Protein AF-D6MKI7-F1 (afdb_monomer)

Radius of gyration: 32.15 Å; Cα contacts (8 Å, |Δi|>4): 80; chains: 1; bounding box: 61×94×79 Å

Secondary structure (DSSP, 8-state):
-------HHHHHHHHHHHHHHHHHHHHHHHHHHHHHHHHHHHHHHHHHHH-TTTTHHHHHHHHHHHHHHHHHHHHHHHHHHHHHHHHTT-------------HHHHHHHHHHHHHHHHTTT---S-TTS-S-S--HHHHHHHHHHHHHT-S-----HHHHHHHHHHHT--HHHHHHHHHHHIIIIIHHHHHHHHHHHHHHHHHHHHHTSSSS--------------------PPP-PPP-

Mean predicted aligned error: 21.26 Å

Structure (mmCIF, N/CA/C/O backbone):
data_AF-D6MKI7-F1
#
_entry.id   AF-D6MKI7-F1
#
loop_
_atom_site.group_PDB
_atom_site.id
_atom_site.type_symbol
_atom_site.label_atom_id
_atom_site.label_alt_id
_atom_site.label_comp_id
_atom_site.label_asym_id
_atom_site.label_entity_id
_atom_site.label_seq_id
_atom_site.pdbx_PDB_ins_code
_atom_site.Cartn_x
_atom_site.Cartn_y
_atom_site.Cartn_z
_atom_site.occupancy
_atom_site.B_iso_or_equiv
_atom_site.auth_seq_id
_atom_site.auth_comp_id
_atom_site.auth_asym_id
_atom_site.auth_atom_id
_atom_site.pdbx_PDB_model_num
ATOM 1 N N . ALA A 1 1 ? 4.622 -4.731 46.055 1.00 34.53 1 ALA A N 1
ATOM 2 C CA . ALA A 1 1 ? 3.925 -3.570 45.463 1.00 34.53 1 ALA A CA 1
ATOM 3 C C . ALA A 1 1 ? 2.814 -4.096 44.561 1.00 34.53 1 ALA A C 1
ATOM 5 O O . ALA A 1 1 ? 3.041 -5.083 43.876 1.00 34.53 1 ALA A O 1
ATOM 6 N N . ARG A 1 2 ? 1.607 -3.533 44.682 1.00 38.66 2 ARG A N 1
ATOM 7 C CA . ARG A 1 2 ? 0.329 -4.072 44.183 1.00 38.66 2 ARG A CA 1
ATOM 8 C C . ARG A 1 2 ? 0.343 -4.289 42.663 1.00 38.66 2 ARG A C 1
ATOM 10 O O . ARG A 1 2 ? 0.640 -3.354 41.927 1.00 38.66 2 ARG A O 1
ATOM 17 N N . GLY A 1 3 ? 0.011 -5.502 42.219 1.00 43.78 3 GLY A N 1
ATOM 18 C CA . GLY A 1 3 ? -0.308 -5.779 40.820 1.00 43.78 3 GLY A CA 1
ATOM 19 C C . GLY A 1 3 ? -1.590 -5.038 40.461 1.00 43.78 3 GLY A C 1
ATOM 20 O O . GLY A 1 3 ? -2.613 -5.230 41.111 1.00 43.78 3 GLY A O 1
ATOM 21 N N . VAL A 1 4 ? -1.507 -4.133 39.493 1.00 53.62 4 VAL A N 1
ATOM 22 C CA . VAL A 1 4 ? -2.677 -3.454 38.938 1.00 53.62 4 VAL A CA 1
ATOM 23 C C . VAL A 1 4 ? -3.456 -4.512 38.159 1.00 53.62 4 VAL A C 1
ATOM 25 O O . VAL A 1 4 ? -2.999 -4.956 37.107 1.00 53.62 4 VAL A O 1
ATOM 28 N N . GLU A 1 5 ? -4.582 -4.977 38.700 1.00 58.34 5 GLU A N 1
ATOM 29 C CA . GLU A 1 5 ? -5.527 -5.803 37.947 1.00 58.34 5 GLU A CA 1
ATOM 30 C C . GLU A 1 5 ? -6.064 -4.963 36.785 1.00 58.34 5 GLU A C 1
ATOM 32 O O . GLU A 1 5 ? -6.837 -4.027 36.978 1.00 58.34 5 GLU A O 1
ATOM 37 N N . LEU A 1 6 ? -5.595 -5.272 35.574 1.00 67.00 6 LEU A N 1
ATOM 38 C CA . LEU A 1 6 ? -6.104 -4.680 34.341 1.00 67.00 6 LEU A CA 1
ATOM 39 C C . LEU A 1 6 ? -7.590 -5.008 34.209 1.00 67.00 6 LEU A C 1
ATOM 41 O O . LEU A 1 6 ? -7.998 -6.170 34.297 1.00 67.00 6 LEU A O 1
ATOM 45 N N . THR A 1 7 ? -8.395 -3.987 33.953 1.00 78.81 7 THR A N 1
ATOM 46 C CA . THR A 1 7 ? -9.826 -4.154 33.713 1.00 78.81 7 THR A CA 1
ATOM 47 C C . THR A 1 7 ? -10.070 -4.996 32.456 1.00 78.81 7 THR A C 1
ATOM 49 O O . THR A 1 7 ? -9.248 -5.065 31.536 1.00 78.81 7 THR A O 1
ATOM 52 N N . ILE A 1 8 ? -11.239 -5.638 32.377 1.00 75.31 8 ILE A N 1
ATOM 53 C CA . ILE A 1 8 ? -11.637 -6.462 31.220 1.00 75.31 8 ILE A CA 1
ATOM 54 C C . ILE A 1 8 ? -11.560 -5.655 29.910 1.00 75.31 8 ILE A C 1
ATOM 56 O O . ILE A 1 8 ? -11.120 -6.180 28.887 1.00 75.31 8 ILE A O 1
ATOM 60 N N . SER A 1 9 ? -11.926 -4.371 29.963 1.00 76.31 9 SER A N 1
ATOM 61 C CA . SER A 1 9 ? -11.853 -3.443 28.830 1.00 76.31 9 SER A CA 1
ATOM 62 C C . SER A 1 9 ? -10.407 -3.198 28.377 1.00 76.31 9 SER A C 1
ATOM 64 O O . SER A 1 9 ? -10.094 -3.343 27.196 1.00 76.31 9 SER A O 1
ATOM 66 N N . GLU A 1 10 ? -9.490 -2.921 29.310 1.00 79.31 10 GLU A N 1
ATOM 67 C CA . GLU A 1 10 ? -8.065 -2.716 29.003 1.00 79.31 10 GLU A CA 1
ATOM 68 C C . GLU A 1 10 ? -7.419 -3.983 28.430 1.00 79.31 10 GLU A C 1
ATOM 70 O O . GLU A 1 10 ? -6.619 -3.921 27.493 1.00 79.31 10 GLU A O 1
ATOM 75 N N . ARG A 1 11 ? -7.807 -5.159 28.936 1.00 79.44 11 ARG A N 1
ATOM 76 C CA . ARG A 1 11 ? -7.334 -6.444 28.410 1.00 79.44 11 ARG A CA 1
ATOM 77 C C . ARG A 1 11 ? -7.802 -6.680 26.973 1.00 79.44 11 ARG A C 1
ATOM 79 O O . ARG A 1 11 ? -7.002 -7.111 26.140 1.00 79.44 11 ARG A O 1
ATOM 86 N N . GLN A 1 12 ? -9.066 -6.385 26.665 1.00 80.50 12 GLN A N 1
ATOM 87 C CA . GLN A 1 12 ? -9.601 -6.473 25.302 1.00 80.50 12 GLN A CA 1
ATOM 88 C C . GLN A 1 12 ? -8.902 -5.488 24.358 1.00 80.50 12 GLN A C 1
ATOM 90 O O . GLN A 1 12 ? -8.525 -5.861 23.245 1.00 80.50 12 GLN A O 1
ATOM 95 N N . GLU A 1 13 ? -8.652 -4.259 24.808 1.00 84.25 13 GLU A N 1
ATOM 96 C CA . GLU A 1 13 ? -7.936 -3.254 24.022 1.00 84.25 13 GLU A CA 1
ATOM 97 C C . GLU A 1 13 ? -6.495 -3.696 23.709 1.00 84.25 13 GLU A C 1
ATOM 99 O O . GLU A 1 13 ? -6.035 -3.589 22.567 1.00 84.25 13 GLU A O 1
ATOM 104 N N . LEU A 1 14 ? -5.787 -4.254 24.696 1.00 85.56 14 LEU A N 1
ATOM 105 C CA . LEU A 1 14 ? -4.450 -4.817 24.503 1.00 85.56 14 LEU A CA 1
ATOM 106 C C . LEU A 1 14 ? -4.461 -6.004 23.530 1.00 85.56 14 LEU A C 1
ATOM 108 O O . LEU A 1 14 ? -3.569 -6.100 22.683 1.00 85.56 14 LEU A O 1
ATOM 112 N N . GLN A 1 15 ? -5.480 -6.867 23.571 1.00 84.25 15 GLN A N 1
ATOM 113 C CA . GLN A 1 15 ? -5.622 -7.948 22.592 1.00 84.25 15 GLN A CA 1
ATOM 114 C C . GLN A 1 15 ? -5.876 -7.433 21.171 1.00 84.25 15 GLN A C 1
ATOM 116 O O . GLN A 1 15 ? -5.236 -7.912 20.233 1.00 84.25 15 GLN A O 1
ATOM 121 N N . MET A 1 16 ? -6.730 -6.420 20.992 1.00 85.38 16 MET A N 1
ATOM 122 C CA . MET A 1 16 ? -6.935 -5.799 19.677 1.00 85.38 16 MET A CA 1
ATOM 123 C C . MET A 1 16 ? -5.647 -5.152 19.151 1.00 85.38 16 MET A C 1
ATOM 125 O O . MET A 1 16 ? -5.304 -5.311 17.976 1.00 85.38 16 MET A O 1
ATOM 129 N N . LYS A 1 17 ? -4.885 -4.473 20.020 1.00 89.25 17 LYS A N 1
ATOM 130 C CA . LYS A 1 17 ? -3.569 -3.911 19.675 1.00 89.25 17 LYS A CA 1
ATOM 131 C C . LYS A 1 17 ? -2.570 -5.005 19.284 1.00 89.25 17 LYS A C 1
ATOM 133 O O . LYS A 1 17 ? -1.869 -4.845 18.284 1.00 89.25 17 LYS A O 1
ATOM 138 N N . LYS A 1 18 ? -2.531 -6.127 20.015 1.00 85.81 18 LYS A N 1
ATOM 139 C CA . LYS A 1 18 ? -1.702 -7.304 19.694 1.00 85.81 18 LYS A CA 1
ATOM 140 C C . LYS A 1 18 ? -2.061 -7.873 18.318 1.00 85.81 18 LYS A C 1
ATOM 142 O O . LYS A 1 18 ? -1.166 -8.050 17.498 1.00 85.81 18 LYS A O 1
ATOM 147 N N . ALA A 1 19 ? -3.347 -8.075 18.030 1.00 84.88 19 ALA A N 1
ATOM 148 C CA . ALA A 1 19 ? -3.814 -8.566 16.730 1.00 84.88 19 ALA A CA 1
ATOM 149 C C . ALA A 1 19 ? -3.430 -7.618 15.579 1.00 84.88 19 ALA A C 1
ATOM 151 O O . ALA A 1 19 ? -2.906 -8.050 14.554 1.00 84.88 19 ALA A O 1
ATOM 152 N N . LYS A 1 20 ? -3.595 -6.304 15.780 1.00 89.62 20 LYS A N 1
ATOM 153 C CA . LYS A 1 20 ? -3.142 -5.273 14.835 1.00 89.62 20 LYS A CA 1
ATOM 154 C C . LYS A 1 20 ? -1.641 -5.363 14.550 1.00 89.62 20 LYS A C 1
ATOM 156 O O . LYS A 1 20 ? -1.239 -5.262 13.393 1.00 89.62 20 LYS A O 1
ATOM 161 N N . LEU A 1 21 ? -0.819 -5.540 15.582 1.00 88.25 21 LEU A N 1
ATOM 162 C CA . LEU A 1 21 ? 0.632 -5.666 15.432 1.00 88.25 21 LEU A CA 1
ATOM 163 C C . LEU A 1 21 ? 1.032 -6.935 14.675 1.00 88.25 21 LEU A C 1
ATOM 165 O O . LEU A 1 21 ? 1.945 -6.866 13.859 1.00 88.25 21 LEU A O 1
ATOM 169 N N . VAL A 1 22 ? 0.342 -8.055 14.902 1.00 86.50 22 VAL A N 1
ATOM 170 C CA . VAL A 1 22 ? 0.558 -9.296 14.141 1.00 86.50 22 VAL A CA 1
ATOM 171 C C . VAL A 1 22 ? 0.253 -9.078 12.658 1.00 86.50 22 VAL A C 1
ATOM 173 O O . VAL A 1 22 ? 1.102 -9.370 11.824 1.00 86.50 22 VAL A O 1
ATOM 176 N N . ASN A 1 23 ? -0.871 -8.439 12.323 1.00 88.50 23 ASN A N 1
ATOM 177 C CA . ASN A 1 23 ? -1.186 -8.119 10.926 1.00 88.50 23 ASN A CA 1
ATOM 178 C C . ASN A 1 23 ? -0.127 -7.202 10.287 1.00 88.50 23 ASN A C 1
ATOM 180 O O . ASN A 1 23 ? 0.271 -7.407 9.145 1.00 88.50 23 ASN A O 1
ATOM 184 N N . MET A 1 24 ? 0.359 -6.192 11.021 1.00 91.50 24 MET A N 1
ATOM 185 C CA . MET A 1 24 ? 1.436 -5.327 10.522 1.00 91.50 24 MET A CA 1
ATOM 186 C C . MET A 1 24 ? 2.749 -6.097 10.322 1.00 91.50 24 MET A C 1
ATOM 188 O O . MET A 1 24 ? 3.479 -5.811 9.378 1.00 91.50 24 MET A O 1
ATOM 192 N N . LEU A 1 25 ? 3.054 -7.076 11.179 1.00 89.62 25 LEU A N 1
ATOM 193 C CA . LEU A 1 25 ? 4.224 -7.940 11.023 1.00 89.62 25 LEU A CA 1
ATOM 194 C C . LEU A 1 25 ? 4.134 -8.772 9.736 1.00 89.62 25 LEU A C 1
ATOM 196 O O . LEU A 1 25 ? 5.107 -8.827 8.982 1.00 89.62 25 LEU A O 1
ATOM 200 N N . ASP A 1 26 ? 2.968 -9.358 9.465 1.00 84.94 26 ASP A N 1
ATOM 201 C CA . ASP A 1 26 ? 2.723 -10.141 8.251 1.00 84.94 26 ASP A CA 1
ATOM 202 C C . ASP A 1 26 ? 2.875 -9.280 6.988 1.00 84.94 26 ASP A C 1
ATOM 204 O O . ASP A 1 26 ? 3.549 -9.682 6.037 1.00 84.94 26 ASP A O 1
ATOM 208 N N . GLU A 1 27 ? 2.351 -8.049 6.997 1.00 89.31 27 GLU A N 1
ATOM 209 C CA . GLU A 1 27 ? 2.514 -7.108 5.880 1.00 89.31 27 GLU A CA 1
ATOM 210 C C . GLU A 1 27 ? 3.982 -6.735 5.627 1.00 89.31 27 GLU A C 1
ATOM 212 O O . GLU A 1 27 ? 4.419 -6.663 4.475 1.00 89.31 27 GLU A O 1
ATOM 217 N N . VAL A 1 28 ? 4.767 -6.513 6.687 1.00 89.69 28 VAL A N 1
ATOM 218 C CA . VAL A 1 28 ? 6.206 -6.213 6.583 1.00 89.69 28 VAL A CA 1
ATOM 219 C C . VAL A 1 28 ? 6.958 -7.386 5.955 1.00 89.69 28 VAL A C 1
ATOM 221 O O . VAL A 1 28 ? 7.803 -7.180 5.079 1.00 89.69 28 VAL A O 1
ATOM 224 N N . ILE A 1 29 ? 6.626 -8.617 6.350 1.00 83.75 29 ILE A N 1
ATOM 225 C CA . ILE A 1 29 ? 7.217 -9.834 5.783 1.00 83.75 29 ILE A CA 1
ATOM 226 C C . ILE A 1 29 ? 6.840 -9.977 4.303 1.00 83.75 29 ILE A C 1
ATOM 228 O O . ILE A 1 29 ? 7.719 -10.205 3.469 1.00 83.75 29 ILE A O 1
ATOM 232 N N . GLN A 1 30 ? 5.566 -9.785 3.956 1.00 90.81 30 GLN A N 1
ATOM 233 C CA . GLN A 1 30 ? 5.083 -9.880 2.577 1.00 90.81 30 GLN A CA 1
ATOM 234 C C . GLN A 1 30 ? 5.748 -8.839 1.662 1.00 90.81 30 GLN A C 1
ATOM 236 O O . GLN A 1 30 ? 6.223 -9.166 0.573 1.00 90.81 30 GLN A O 1
ATOM 241 N N . ARG A 1 31 ? 5.847 -7.585 2.116 1.00 89.12 31 ARG A N 1
ATOM 242 C CA . ARG A 1 31 ? 6.506 -6.496 1.374 1.00 89.12 31 ARG A CA 1
ATOM 243 C C . ARG A 1 31 ? 7.990 -6.770 1.152 1.00 89.12 31 ARG A C 1
ATOM 245 O O . ARG A 1 31 ? 8.502 -6.502 0.067 1.00 89.12 31 ARG A O 1
ATOM 252 N N . TYR A 1 32 ? 8.677 -7.340 2.143 1.00 92.25 32 TYR A N 1
ATOM 253 C CA . TYR A 1 32 ? 10.077 -7.734 1.992 1.00 92.25 32 TYR A CA 1
ATOM 254 C C . TYR A 1 32 ? 10.258 -8.843 0.944 1.00 92.25 32 TYR A C 1
ATOM 256 O O . TYR A 1 32 ? 11.201 -8.795 0.152 1.00 92.25 32 TYR A O 1
ATOM 264 N N . GLN A 1 33 ? 9.345 -9.818 0.893 1.00 91.00 33 GLN A N 1
ATOM 265 C CA . GLN A 1 33 ? 9.362 -10.861 -0.139 1.00 91.00 33 GLN A CA 1
ATOM 266 C C . GLN A 1 33 ? 9.159 -10.276 -1.540 1.00 91.00 33 GLN A C 1
ATOM 268 O O . GLN A 1 33 ? 9.922 -10.601 -2.449 1.00 91.00 33 GLN A O 1
ATOM 273 N N . GLN A 1 34 ? 8.195 -9.367 -1.706 1.00 92.31 34 GLN A N 1
ATOM 274 C CA . GLN A 1 34 ? 7.961 -8.684 -2.980 1.00 92.31 34 GLN A CA 1
ATOM 275 C C . GLN A 1 34 ? 9.187 -7.871 -3.420 1.00 92.31 34 GLN A C 1
ATOM 277 O O . GLN A 1 34 ? 9.612 -7.967 -4.569 1.00 92.31 34 GLN A O 1
ATOM 282 N N . TYR A 1 35 ? 9.803 -7.129 -2.497 1.00 94.31 35 TYR A N 1
ATOM 283 C CA . TYR A 1 35 ? 11.046 -6.404 -2.757 1.00 94.31 35 TYR A CA 1
ATOM 284 C C . TYR A 1 35 ? 12.168 -7.339 -3.239 1.00 94.31 35 TYR A C 1
ATOM 286 O O . TYR A 1 35 ? 12.841 -7.054 -4.229 1.00 94.31 35 TYR A O 1
ATOM 294 N N . ARG A 1 36 ? 12.352 -8.486 -2.572 1.00 92.75 36 ARG A N 1
ATOM 295 C CA . ARG A 1 36 ? 13.348 -9.496 -2.962 1.00 92.75 36 ARG A CA 1
ATOM 296 C C . ARG A 1 36 ? 13.088 -10.046 -4.362 1.00 92.75 36 ARG A C 1
ATOM 298 O O . ARG A 1 36 ? 14.041 -10.213 -5.114 1.00 92.75 36 ARG A O 1
ATOM 305 N N . GLN A 1 37 ? 11.829 -10.304 -4.710 1.00 94.50 37 GLN A N 1
ATOM 306 C CA . GLN A 1 37 ? 11.447 -10.769 -6.045 1.00 94.50 37 GLN A CA 1
ATOM 307 C C . GLN A 1 37 ? 11.739 -9.713 -7.114 1.00 94.50 37 GLN A C 1
ATOM 309 O O . GLN A 1 37 ? 12.385 -10.022 -8.110 1.00 94.50 37 GLN A O 1
ATOM 314 N N . GLN A 1 38 ? 11.335 -8.459 -6.892 1.00 93.62 38 GLN A N 1
ATOM 315 C CA . GLN A 1 38 ? 11.604 -7.362 -7.828 1.00 93.62 38 GLN A CA 1
ATOM 316 C C . GLN A 1 38 ? 13.103 -7.147 -8.036 1.00 93.62 38 GLN A C 1
ATOM 318 O O . GLN A 1 38 ? 13.566 -7.041 -9.168 1.00 93.62 38 GLN A O 1
ATOM 323 N N . MET A 1 39 ? 13.878 -7.146 -6.951 1.00 93.25 39 MET A N 1
ATOM 324 C CA . MET A 1 39 ? 15.327 -7.018 -7.040 1.00 93.25 39 MET A CA 1
ATOM 325 C C . MET A 1 39 ? 15.961 -8.196 -7.788 1.00 93.25 39 MET A C 1
ATOM 327 O O . MET A 1 39 ? 16.894 -7.995 -8.556 1.00 93.25 39 MET A O 1
ATOM 331 N N . GLN A 1 40 ? 15.439 -9.414 -7.619 1.00 94.38 40 GLN A N 1
ATOM 332 C CA . GLN A 1 40 ? 15.918 -10.579 -8.362 1.00 94.38 40 GLN A CA 1
ATOM 333 C C . GLN A 1 40 ? 15.675 -10.439 -9.869 1.00 94.38 40 GLN A C 1
ATOM 335 O O . GLN A 1 40 ? 16.557 -10.788 -10.646 1.00 94.38 40 GLN A O 1
ATOM 340 N N . VAL A 1 41 ? 14.527 -9.891 -10.283 1.00 94.56 41 VAL A N 1
ATOM 341 C CA . VAL A 1 41 ? 14.245 -9.606 -11.702 1.00 94.56 41 VAL A CA 1
ATOM 342 C C . VAL A 1 41 ? 15.267 -8.621 -12.270 1.00 94.56 41 VAL A C 1
ATOM 344 O O . VAL A 1 41 ? 15.818 -8.877 -13.337 1.00 94.56 41 VAL A O 1
ATOM 347 N N . VAL A 1 42 ? 15.579 -7.548 -11.534 1.00 93.94 42 VAL A N 1
ATOM 348 C CA . VAL A 1 42 ? 16.604 -6.566 -11.933 1.00 93.94 42 VAL A CA 1
ATOM 349 C C . VAL A 1 42 ? 17.983 -7.219 -12.039 1.00 93.94 42 VAL A C 1
ATOM 351 O O . VAL A 1 42 ? 18.698 -7.005 -13.013 1.00 93.94 42 VAL A O 1
ATOM 354 N N . VAL A 1 43 ? 18.364 -8.048 -11.065 1.00 95.06 43 VAL A N 1
ATOM 355 C CA . VAL A 1 43 ? 19.637 -8.782 -11.110 1.00 95.06 43 VAL A CA 1
ATOM 356 C C . VAL A 1 43 ? 19.700 -9.673 -12.348 1.00 95.06 43 VAL A C 1
ATOM 358 O O . VAL A 1 43 ? 20.670 -9.599 -13.095 1.00 95.06 43 VAL A O 1
ATOM 361 N N . SER A 1 44 ? 18.655 -10.459 -12.610 1.00 94.62 44 SER A N 1
ATOM 362 C CA . SER A 1 44 ? 18.605 -11.354 -13.766 1.00 94.62 44 SER A CA 1
ATOM 363 C C . SER A 1 44 ? 18.641 -10.604 -15.101 1.00 94.62 44 SER A C 1
ATOM 365 O O . SER A 1 44 ? 19.328 -11.055 -16.013 1.00 94.62 44 SER A O 1
ATOM 367 N N . SER A 1 45 ? 17.970 -9.452 -15.228 1.00 94.75 45 SER A N 1
ATOM 368 C CA . SER A 1 45 ? 18.031 -8.651 -16.459 1.00 94.75 45 SER A CA 1
ATOM 369 C C . SER A 1 45 ? 19.417 -8.046 -16.692 1.00 94.75 45 SER A C 1
ATOM 371 O O . SER A 1 45 ? 19.893 -8.023 -17.824 1.00 94.75 45 SER A O 1
ATOM 373 N N . PHE A 1 46 ? 20.089 -7.591 -15.630 1.00 93.81 46 PHE A N 1
ATOM 374 C CA . PHE A 1 46 ? 21.459 -7.078 -15.721 1.00 93.81 46 PHE A CA 1
ATOM 375 C C . PHE A 1 46 ? 22.456 -8.181 -16.079 1.00 93.81 46 PHE A C 1
ATOM 377 O O . PHE A 1 46 ? 23.286 -7.992 -16.964 1.00 93.81 46 PHE A O 1
ATOM 384 N N . GLU A 1 47 ? 22.358 -9.343 -15.435 1.00 95.00 47 GLU A N 1
ATOM 385 C CA . GLU A 1 47 ? 23.255 -10.465 -15.717 1.00 95.00 47 GLU A CA 1
ATOM 386 C C . GLU A 1 47 ? 23.048 -11.042 -17.123 1.00 95.00 47 GLU A C 1
ATOM 388 O O . GLU A 1 47 ? 24.018 -11.473 -17.742 1.00 95.00 47 GLU A O 1
ATOM 393 N N . ALA A 1 48 ? 21.825 -10.994 -17.660 1.00 94.06 48 ALA A N 1
ATOM 394 C CA . ALA A 1 48 ? 21.550 -11.374 -19.045 1.00 94.06 48 ALA A CA 1
ATOM 395 C C . ALA A 1 48 ? 22.196 -10.420 -20.067 1.00 94.06 48 ALA A C 1
ATOM 397 O O . ALA A 1 48 ? 22.606 -10.865 -21.135 1.00 94.06 48 ALA A O 1
ATOM 398 N N . ALA A 1 49 ? 22.298 -9.126 -19.747 1.00 92.75 49 ALA A N 1
ATOM 399 C CA . ALA A 1 49 ? 22.855 -8.116 -20.647 1.00 92.75 49 ALA A CA 1
ATOM 400 C C . ALA A 1 49 ? 24.384 -7.973 -20.539 1.00 92.75 49 ALA A C 1
ATOM 402 O O . ALA A 1 49 ? 25.059 -7.810 -21.551 1.00 92.75 49 ALA A O 1
ATOM 403 N N . ALA A 1 50 ? 24.931 -8.018 -19.321 1.00 92.81 50 ALA A N 1
ATOM 404 C CA . ALA A 1 50 ? 26.334 -7.700 -19.032 1.00 92.81 50 ALA A CA 1
ATOM 405 C C . ALA A 1 50 ? 27.144 -8.889 -18.475 1.00 92.81 50 ALA A C 1
ATOM 407 O O . ALA A 1 50 ? 28.306 -8.729 -18.102 1.00 92.81 50 ALA A O 1
ATOM 408 N N . GLY A 1 51 ? 26.547 -10.082 -18.411 1.00 91.44 51 GLY A N 1
ATOM 409 C CA . GLY A 1 51 ? 27.182 -11.300 -17.910 1.00 91.44 51 GLY A CA 1
ATOM 410 C C . GLY A 1 51 ? 27.025 -11.505 -16.400 1.00 91.44 51 GLY A C 1
ATOM 411 O O . GLY A 1 51 ? 26.678 -10.594 -15.641 1.00 91.44 51 GLY A O 1
ATOM 412 N N . SER A 1 52 ? 27.270 -12.736 -15.947 1.00 90.62 52 SER A N 1
ATOM 413 C CA . SER A 1 52 ? 27.078 -13.146 -14.551 1.00 90.62 52 SER A CA 1
ATOM 414 C C . SER A 1 52 ? 27.918 -12.319 -13.575 1.00 90.62 52 SER A C 1
ATOM 416 O O . SER A 1 52 ? 29.113 -12.114 -13.773 1.00 90.62 52 SER A O 1
ATOM 418 N N . GLY A 1 53 ? 27.305 -11.868 -12.477 1.00 88.00 53 GLY A N 1
ATOM 419 C CA . GLY A 1 53 ? 27.972 -11.076 -11.445 1.00 88.00 53 GLY A CA 1
ATOM 420 C C . GLY A 1 53 ? 28.041 -9.569 -11.712 1.00 88.00 53 GLY A C 1
ATOM 421 O O . GLY A 1 53 ? 28.313 -8.826 -10.768 1.00 88.00 53 GLY A O 1
ATOM 422 N N . SER A 1 54 ? 27.718 -9.102 -12.922 1.00 90.44 54 SER A N 1
ATOM 423 C CA . SER A 1 54 ? 27.691 -7.670 -13.275 1.00 90.44 54 SER A CA 1
ATOM 424 C C . SER A 1 54 ? 26.726 -6.853 -12.400 1.00 90.44 54 SER A C 1
ATOM 426 O O . SER A 1 54 ? 27.039 -5.741 -11.976 1.00 90.44 54 SER A O 1
ATOM 428 N N . ALA A 1 55 ? 25.576 -7.429 -12.038 1.00 92.56 55 ALA A N 1
ATOM 429 C CA . ALA A 1 55 ? 24.541 -6.765 -11.245 1.00 92.56 55 ALA A CA 1
ATOM 430 C C . ALA A 1 55 ? 24.932 -6.513 -9.775 1.00 92.56 55 ALA A C 1
ATOM 432 O O . ALA A 1 55 ? 24.335 -5.663 -9.104 1.00 92.56 55 ALA A O 1
ATOM 433 N N . LYS A 1 56 ? 25.909 -7.253 -9.228 1.00 90.62 56 LYS A N 1
ATOM 434 C CA . LYS A 1 56 ? 26.238 -7.220 -7.789 1.00 90.62 56 LYS A CA 1
ATOM 435 C C . LYS A 1 56 ? 26.755 -5.856 -7.337 1.00 90.62 56 LYS A C 1
ATOM 437 O O . LYS A 1 56 ? 26.377 -5.396 -6.257 1.00 90.62 56 LYS A O 1
ATOM 442 N N . SER A 1 57 ? 27.564 -5.195 -8.164 1.00 89.62 57 SER A N 1
ATOM 443 C CA . SER A 1 57 ? 28.134 -3.874 -7.863 1.00 89.62 57 SER A CA 1
ATOM 444 C C . SER A 1 57 ? 27.062 -2.795 -7.700 1.00 89.62 57 SER A C 1
ATOM 446 O O . SER A 1 57 ? 27.239 -1.868 -6.919 1.00 89.62 57 SER A O 1
ATOM 448 N N . TYR A 1 58 ? 25.918 -2.957 -8.369 1.00 89.44 58 TYR A N 1
ATOM 449 C CA . TYR A 1 58 ? 24.821 -1.988 -8.354 1.00 89.44 58 TYR A CA 1
ATOM 450 C C . TYR A 1 58 ? 23.728 -2.332 -7.334 1.00 89.44 58 TYR A C 1
ATOM 452 O O . TYR A 1 58 ? 23.119 -1.447 -6.738 1.00 89.44 58 TYR A O 1
ATOM 460 N N . THR A 1 59 ? 23.477 -3.621 -7.097 1.00 92.88 59 THR A N 1
ATOM 461 C CA . THR A 1 59 ? 22.322 -4.075 -6.298 1.00 92.88 59 THR A CA 1
ATOM 462 C C . THR A 1 59 ? 22.661 -4.433 -4.850 1.00 92.88 59 THR A C 1
ATOM 464 O O . THR A 1 59 ? 21.777 -4.406 -3.990 1.00 92.88 59 THR A O 1
ATOM 467 N N . SER A 1 60 ? 23.927 -4.734 -4.537 1.00 91.19 60 SER A N 1
ATOM 468 C CA . SER A 1 60 ? 24.348 -5.206 -3.206 1.00 91.19 60 SER A CA 1
ATOM 469 C C . SER A 1 60 ? 24.027 -4.220 -2.079 1.00 91.19 60 SER A C 1
ATOM 471 O O . SER A 1 60 ? 23.453 -4.616 -1.059 1.00 91.19 60 SER A O 1
ATOM 473 N N . LEU A 1 61 ? 24.326 -2.932 -2.271 1.00 92.62 61 LEU A N 1
ATOM 474 C CA . LEU A 1 61 ? 24.065 -1.892 -1.277 1.00 92.62 61 LEU A CA 1
ATOM 475 C C . LEU A 1 61 ? 22.564 -1.687 -1.055 1.00 92.62 61 LEU A C 1
ATOM 477 O O . LEU A 1 61 ? 22.119 -1.584 0.091 1.00 92.62 61 LEU A O 1
ATOM 481 N N . ALA A 1 62 ? 21.777 -1.672 -2.133 1.00 89.69 62 ALA A N 1
ATOM 482 C CA . ALA A 1 62 ? 20.325 -1.542 -2.055 1.00 89.69 62 ALA A CA 1
ATOM 483 C C . ALA A 1 62 ? 19.716 -2.718 -1.277 1.00 89.69 62 ALA A C 1
ATOM 485 O O . ALA A 1 62 ? 18.979 -2.502 -0.312 1.00 89.69 62 ALA A O 1
ATOM 486 N N . LEU A 1 63 ? 20.106 -3.951 -1.629 1.00 90.88 63 LEU A N 1
ATOM 487 C CA . LEU A 1 63 ? 19.704 -5.177 -0.935 1.00 90.88 63 LEU A CA 1
ATOM 488 C C . LEU A 1 63 ? 20.036 -5.118 0.547 1.00 90.88 63 LEU A C 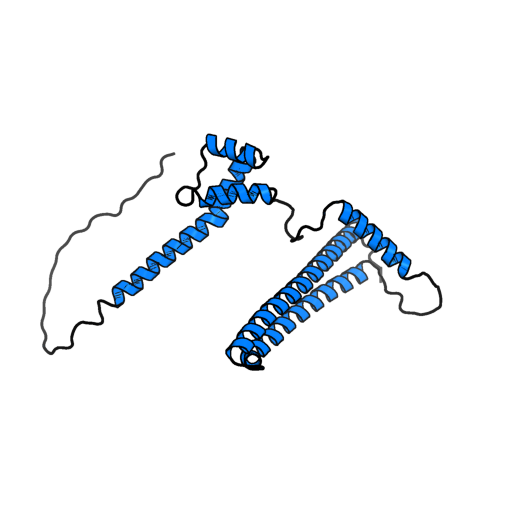1
ATOM 490 O O . LEU A 1 63 ? 19.172 -5.383 1.384 1.00 90.88 63 LEU A O 1
ATOM 494 N N . GLN A 1 64 ? 21.270 -4.760 0.890 1.00 92.56 64 GLN A N 1
ATOM 495 C CA . GLN A 1 64 ? 21.705 -4.714 2.278 1.00 92.56 64 GLN A CA 1
ATOM 496 C C . GLN A 1 64 ? 20.956 -3.640 3.071 1.00 92.56 64 GLN A C 1
ATOM 498 O O . GLN A 1 64 ? 20.507 -3.909 4.188 1.00 92.56 64 GLN A O 1
ATOM 503 N N . THR A 1 65 ? 20.804 -2.447 2.496 1.00 93.69 65 THR A N 1
ATOM 504 C CA . THR A 1 65 ? 20.163 -1.293 3.137 1.00 93.69 65 THR A CA 1
ATOM 505 C C . THR A 1 65 ? 18.702 -1.583 3.417 1.00 93.69 65 THR A C 1
ATOM 507 O O . THR A 1 65 ? 18.262 -1.524 4.564 1.00 93.69 65 THR A O 1
ATOM 510 N N . ILE A 1 66 ? 17.962 -1.992 2.392 1.00 89.25 66 ILE A N 1
ATOM 511 C CA . ILE A 1 66 ? 16.533 -2.256 2.516 1.00 89.25 66 ILE A CA 1
ATOM 512 C C . ILE A 1 66 ? 16.298 -3.453 3.444 1.00 89.25 66 ILE A C 1
ATOM 514 O O . ILE A 1 66 ? 15.463 -3.379 4.344 1.00 89.25 66 ILE A O 1
ATOM 518 N N . SER A 1 67 ? 17.112 -4.510 3.351 1.00 92.44 67 SER A N 1
ATOM 519 C CA . SER A 1 67 ? 17.015 -5.642 4.284 1.00 92.44 67 SER A CA 1
ATOM 520 C C . SER A 1 67 ? 17.266 -5.238 5.742 1.00 92.44 67 SER A C 1
ATOM 522 O O . SER A 1 67 ? 16.626 -5.782 6.640 1.00 92.44 67 SER A O 1
ATOM 524 N N . LYS A 1 68 ? 18.181 -4.293 6.012 1.00 92.75 68 LYS A N 1
ATOM 525 C CA . LYS A 1 68 ? 18.388 -3.751 7.368 1.00 92.75 68 LYS A CA 1
ATOM 526 C C . LYS A 1 68 ? 17.145 -3.005 7.860 1.00 92.75 68 LYS A C 1
ATOM 528 O O . LYS A 1 68 ? 16.735 -3.239 8.993 1.00 92.75 68 LYS A O 1
ATOM 533 N N . GLN A 1 69 ? 16.528 -2.179 7.013 1.00 93.44 69 GLN A N 1
ATOM 534 C CA . GLN A 1 69 ? 15.314 -1.437 7.372 1.00 93.44 69 GLN A CA 1
ATOM 535 C C . GLN A 1 69 ? 14.149 -2.374 7.711 1.00 93.44 69 GLN A C 1
ATOM 537 O O . GLN A 1 69 ? 13.521 -2.229 8.758 1.00 93.44 69 GLN A O 1
ATOM 542 N N . PHE A 1 70 ? 13.918 -3.399 6.886 1.00 92.38 70 PHE A N 1
ATOM 543 C CA . PHE A 1 70 ? 12.880 -4.397 7.150 1.00 92.38 70 PHE A CA 1
ATOM 544 C C . PHE A 1 70 ? 13.132 -5.188 8.438 1.00 92.38 70 PHE A C 1
ATOM 546 O O . PHE A 1 70 ? 12.190 -5.429 9.192 1.00 92.38 70 PHE A O 1
ATOM 553 N N . ARG A 1 71 ? 14.388 -5.560 8.728 1.00 90.94 71 ARG A N 1
ATOM 554 C CA . ARG A 1 71 ? 14.741 -6.221 9.997 1.00 90.94 71 ARG A CA 1
ATOM 555 C C . ARG A 1 71 ? 14.459 -5.330 11.202 1.00 90.94 71 ARG A C 1
ATOM 557 O O . ARG A 1 71 ? 13.765 -5.770 12.107 1.00 90.94 71 ARG A O 1
ATOM 564 N N . SER A 1 72 ? 14.909 -4.075 11.172 1.00 93.69 72 SER A N 1
ATOM 565 C CA . SER A 1 72 ? 14.657 -3.113 12.254 1.00 93.69 72 SER A CA 1
ATOM 566 C C . SER A 1 72 ? 13.158 -2.946 12.531 1.00 93.69 72 SER A C 1
ATOM 568 O O . SER A 1 72 ? 12.710 -3.031 13.674 1.00 93.69 72 SER A O 1
ATOM 570 N N . LEU A 1 73 ? 12.354 -2.800 11.472 1.00 92.56 73 LEU A N 1
ATOM 571 C CA . LEU A 1 73 ? 10.904 -2.667 11.589 1.00 92.56 73 LEU A CA 1
ATOM 572 C C . LEU A 1 73 ? 10.246 -3.933 12.157 1.00 92.56 73 LEU A C 1
ATOM 574 O O . LEU A 1 73 ? 9.408 -3.851 13.056 1.00 92.56 73 LEU A O 1
ATOM 578 N N . ARG A 1 74 ? 10.650 -5.106 11.661 1.00 93.31 74 ARG A N 1
ATOM 579 C CA . ARG A 1 74 ? 10.193 -6.406 12.161 1.00 93.31 74 ARG A CA 1
ATOM 580 C C . ARG A 1 74 ? 10.494 -6.551 13.653 1.00 93.31 74 ARG A C 1
ATOM 582 O O . ARG A 1 74 ? 9.601 -6.910 14.417 1.00 93.31 74 ARG A O 1
ATOM 589 N N . ASP A 1 75 ? 11.720 -6.249 14.065 1.00 91.19 75 ASP A N 1
ATOM 590 C CA . ASP A 1 75 ? 12.164 -6.394 15.450 1.00 91.19 75 ASP A CA 1
ATOM 591 C C . ASP A 1 75 ? 11.436 -5.413 16.378 1.00 91.19 75 ASP A C 1
ATOM 593 O O . ASP A 1 75 ? 11.005 -5.798 17.467 1.00 91.19 75 ASP A O 1
ATOM 597 N N . ALA A 1 76 ? 11.191 -4.179 15.925 1.00 94.50 76 ALA A N 1
ATOM 598 C CA . ALA A 1 76 ? 10.396 -3.201 16.662 1.00 94.50 76 ALA A CA 1
ATOM 599 C C . ALA A 1 76 ? 8.947 -3.677 16.882 1.00 94.50 76 ALA A C 1
ATOM 601 O O . ALA A 1 76 ? 8.435 -3.612 18.004 1.00 94.50 76 ALA A O 1
ATOM 602 N N . ILE A 1 77 ? 8.291 -4.200 15.839 1.00 89.12 77 ILE A N 1
ATOM 603 C CA . ILE A 1 77 ? 6.921 -4.732 15.931 1.00 89.12 77 ILE A CA 1
ATOM 604 C C . ILE A 1 77 ? 6.887 -5.962 16.844 1.00 89.12 77 ILE A C 1
ATOM 606 O O . ILE A 1 77 ? 6.056 -6.034 17.751 1.00 89.12 77 ILE A O 1
ATOM 610 N N . MET A 1 78 ? 7.821 -6.899 16.665 1.00 88.62 78 MET A N 1
ATOM 611 C CA . MET A 1 78 ? 7.946 -8.083 17.518 1.00 88.62 78 MET A CA 1
ATOM 612 C C . MET A 1 78 ? 8.178 -7.710 18.987 1.00 88.62 78 MET A C 1
ATOM 614 O O . MET A 1 78 ? 7.578 -8.316 19.875 1.00 88.62 78 MET A O 1
ATOM 618 N N . GLY A 1 79 ? 8.999 -6.693 19.254 1.00 91.00 79 GLY A N 1
ATOM 619 C CA . GLY A 1 79 ? 9.225 -6.166 20.598 1.00 91.00 79 GLY A CA 1
ATOM 620 C C . GLY A 1 79 ? 7.941 -5.628 21.232 1.00 91.00 79 GLY A C 1
ATOM 621 O O . GLY A 1 79 ? 7.645 -5.943 22.385 1.00 91.00 79 GLY A O 1
ATOM 622 N N . LYS A 1 80 ? 7.125 -4.884 20.471 1.00 91.81 80 LYS A N 1
ATOM 623 C CA . LYS A 1 80 ? 5.818 -4.389 20.939 1.00 91.81 80 LYS A CA 1
ATOM 624 C C . LYS A 1 80 ? 4.828 -5.521 21.211 1.00 91.81 80 LYS A C 1
ATOM 626 O O . LYS A 1 80 ? 4.143 -5.478 22.229 1.00 91.81 80 LYS A O 1
ATOM 631 N N . ILE A 1 81 ? 4.782 -6.547 20.358 1.00 89.56 81 ILE A N 1
ATOM 632 C CA . ILE A 1 81 ? 3.946 -7.740 20.580 1.00 89.56 81 ILE A CA 1
ATOM 633 C C . ILE A 1 81 ? 4.348 -8.433 21.883 1.00 89.56 81 ILE A C 1
ATOM 635 O O . ILE A 1 81 ? 3.484 -8.746 22.699 1.00 89.56 81 ILE A O 1
ATOM 639 N N . ARG A 1 82 ? 5.653 -8.630 22.105 1.00 90.38 82 ARG A N 1
ATOM 640 C CA . ARG A 1 82 ? 6.179 -9.295 23.305 1.00 90.38 82 ARG A CA 1
ATOM 641 C C . ARG A 1 82 ? 5.904 -8.484 24.577 1.00 90.38 82 ARG A C 1
ATOM 643 O O . ARG A 1 82 ? 5.536 -9.058 25.595 1.00 90.38 82 ARG A O 1
ATOM 650 N N . ALA A 1 83 ? 6.009 -7.155 24.506 1.00 89.56 83 ALA A N 1
ATOM 651 C CA . ALA A 1 83 ? 5.655 -6.264 25.612 1.00 89.56 83 ALA A CA 1
ATOM 652 C C . ALA A 1 83 ? 4.157 -6.332 25.958 1.00 89.56 83 ALA A C 1
ATOM 654 O O . ALA A 1 83 ? 3.806 -6.404 27.134 1.00 89.56 83 ALA A O 1
ATOM 655 N N . ILE A 1 84 ? 3.281 -6.368 24.945 1.00 87.50 84 ILE A N 1
ATOM 656 C CA . ILE A 1 84 ? 1.833 -6.498 25.155 1.00 87.50 84 ILE A CA 1
ATOM 657 C C . ILE A 1 84 ? 1.470 -7.882 25.707 1.00 87.50 84 ILE A C 1
ATOM 659 O O . ILE A 1 84 ? 0.639 -7.974 26.608 1.00 87.50 84 ILE A O 1
ATOM 663 N N . ALA A 1 85 ? 2.111 -8.950 25.222 1.00 84.12 85 ALA A N 1
ATOM 664 C CA . ALA A 1 85 ? 1.928 -10.302 25.754 1.00 84.12 85 ALA A CA 1
ATOM 665 C C . ALA A 1 85 ? 2.285 -10.366 27.249 1.00 84.12 85 ALA A C 1
ATOM 667 O O . ALA A 1 85 ? 1.484 -10.843 28.051 1.00 84.12 85 ALA A O 1
ATOM 668 N N . LYS A 1 86 ? 3.415 -9.755 27.636 1.00 87.06 86 LYS A N 1
ATOM 669 C CA . LYS A 1 86 ? 3.817 -9.628 29.042 1.00 87.06 86 LYS A CA 1
ATOM 670 C C . LYS A 1 86 ? 2.798 -8.838 29.872 1.00 87.06 86 LYS A C 1
ATOM 672 O O . LYS A 1 86 ? 2.442 -9.266 30.962 1.00 87.06 86 LYS A O 1
ATOM 677 N N . SER A 1 87 ? 2.273 -7.721 29.354 1.00 82.81 87 SER A N 1
ATOM 678 C CA . SER A 1 87 ? 1.223 -6.963 30.059 1.00 82.81 87 SER A CA 1
ATOM 679 C C . SER A 1 87 ? -0.102 -7.718 30.179 1.00 82.81 87 SER A C 1
ATOM 681 O O . SER A 1 87 ? -0.872 -7.445 31.089 1.00 82.81 87 SER A O 1
ATOM 683 N N . LEU A 1 88 ? -0.371 -8.680 29.291 1.00 80.06 88 LEU A N 1
ATOM 684 C CA . LEU A 1 88 ? -1.576 -9.508 29.343 1.00 80.06 88 LEU A CA 1
ATOM 685 C C . LEU A 1 88 ? -1.499 -10.642 30.379 1.00 80.06 88 LEU A C 1
ATOM 687 O O . LEU A 1 88 ? -2.479 -11.378 30.527 1.00 80.06 88 LEU A O 1
ATOM 691 N N . GLY A 1 89 ? -0.358 -10.800 31.058 1.00 68.38 89 GLY A N 1
ATOM 692 C CA . GLY A 1 89 ? -0.109 -11.902 31.985 1.00 68.38 89 GLY A CA 1
ATOM 693 C C . GLY A 1 89 ? 0.120 -13.245 31.288 1.00 68.38 89 GLY A C 1
ATOM 694 O O . GLY A 1 89 ? 0.013 -14.287 31.928 1.00 68.38 89 GLY A O 1
ATOM 695 N N . GLU A 1 90 ? 0.427 -13.244 29.985 1.00 61.84 90 GLU A N 1
ATOM 696 C CA . GLU A 1 90 ? 0.949 -14.423 29.287 1.00 61.84 90 GLU A CA 1
ATOM 697 C C . GLU A 1 90 ? 2.431 -14.590 29.675 1.00 61.84 90 GLU A C 1
ATOM 699 O O . GLU A 1 90 ? 3.334 -14.322 28.886 1.00 61.84 90 GLU A O 1
ATOM 704 N N . GLU A 1 91 ? 2.702 -14.941 30.932 1.00 48.50 91 GLU A N 1
ATOM 705 C CA . GLU A 1 91 ? 4.046 -15.328 31.362 1.00 48.50 91 GLU A CA 1
ATOM 706 C C . GLU A 1 91 ? 4.395 -16.659 30.677 1.00 48.50 91 GLU A C 1
ATOM 708 O O . GLU A 1 91 ? 3.735 -17.680 30.892 1.00 48.50 91 GLU A O 1
ATOM 713 N N . GLU A 1 92 ? 5.426 -16.661 29.826 1.00 46.00 92 GLU A N 1
ATOM 714 C CA . GLU A 1 92 ? 6.051 -17.911 29.403 1.00 46.00 92 GLU A CA 1
ATOM 715 C C . GLU A 1 92 ? 6.615 -18.596 30.650 1.00 46.00 92 GLU A C 1
ATOM 717 O O . GLU A 1 92 ? 7.577 -18.126 31.257 1.00 46.00 92 GLU A O 1
ATOM 722 N N . PHE A 1 93 ? 5.996 -19.711 31.038 1.00 36.31 93 PHE A N 1
ATOM 723 C CA . PHE A 1 93 ? 6.474 -20.581 32.101 1.00 36.31 93 PHE A CA 1
ATOM 724 C C . PHE A 1 93 ? 7.810 -21.206 31.678 1.00 36.31 93 PHE A C 1
ATOM 726 O O . PHE A 1 93 ? 7.872 -22.273 31.065 1.00 36.31 93 PHE A O 1
ATOM 733 N N . VAL A 1 94 ? 8.898 -20.504 31.973 1.00 46.00 94 VAL A N 1
ATOM 734 C CA . VAL A 1 94 ? 10.255 -21.033 31.889 1.00 46.00 94 VAL A CA 1
ATOM 735 C C . VAL A 1 94 ? 10.532 -21.783 33.191 1.00 46.00 94 VAL A C 1
ATOM 737 O O . VAL A 1 94 ? 10.831 -21.178 34.214 1.00 46.00 94 VAL A O 1
ATOM 740 N N . GLY A 1 95 ? 10.426 -23.110 33.156 1.00 39.28 95 GLY A N 1
ATOM 741 C CA . GLY A 1 95 ? 10.834 -23.979 34.265 1.00 39.28 95 GLY A CA 1
ATOM 742 C C . GLY A 1 95 ? 10.273 -25.386 34.110 1.00 39.28 95 GLY A C 1
ATOM 743 O O . GLY A 1 95 ? 9.071 -25.585 34.180 1.00 39.28 95 GLY A O 1
ATOM 744 N N . GLY A 1 96 ? 11.126 -26.369 33.825 1.00 44.03 96 GLY A N 1
ATOM 745 C CA . GLY A 1 96 ? 10.703 -27.708 33.417 1.00 44.03 96 GLY A CA 1
ATOM 746 C C . GLY A 1 96 ? 9.925 -28.502 34.472 1.00 44.03 96 GLY A C 1
ATOM 747 O O . GLY A 1 96 ? 10.176 -28.409 35.665 1.00 44.03 96 GLY A O 1
ATOM 748 N N . THR A 1 97 ? 9.001 -29.342 34.008 1.00 38.56 97 THR A N 1
ATOM 749 C CA . THR A 1 97 ? 9.018 -30.810 34.173 1.00 38.56 97 THR A CA 1
ATOM 750 C C . THR A 1 97 ? 7.768 -31.403 33.513 1.00 38.56 97 THR A C 1
ATOM 752 O O . THR A 1 97 ? 6.651 -30.945 33.714 1.00 38.56 97 THR A O 1
ATOM 755 N N . ASN A 1 98 ? 7.997 -32.395 32.651 1.00 44.50 98 ASN A N 1
ATOM 756 C CA . ASN A 1 98 ? 7.066 -33.390 32.112 1.00 44.50 98 ASN A CA 1
ATOM 757 C C . ASN A 1 98 ? 5.556 -33.170 32.338 1.00 44.50 98 ASN A C 1
ATOM 759 O O . ASN A 1 98 ? 4.978 -33.666 33.300 1.00 44.50 98 ASN A O 1
ATOM 763 N N . SER A 1 99 ? 4.876 -32.589 31.350 1.00 38.44 99 SER A N 1
ATOM 764 C CA . SER A 1 99 ? 3.471 -32.909 31.084 1.00 38.44 99 SER A CA 1
ATOM 765 C C . SER A 1 99 ? 3.174 -32.744 29.602 1.00 38.44 99 SER A C 1
ATOM 767 O O . SER A 1 99 ? 3.304 -31.668 29.024 1.00 38.44 99 SER A O 1
ATOM 769 N N . LYS A 1 100 ? 2.819 -33.865 28.970 1.00 44.12 100 LYS A N 1
ATOM 770 C CA . LYS A 1 100 ? 2.463 -33.996 27.556 1.00 44.12 100 LYS A CA 1
ATOM 771 C C . LYS A 1 100 ? 1.095 -33.347 27.289 1.00 44.12 100 LYS A C 1
ATOM 773 O O . LYS A 1 100 ? 0.137 -34.027 26.950 1.00 44.12 100 LYS A O 1
ATOM 778 N N . GLY A 1 101 ? 1.005 -32.028 27.426 1.00 42.28 101 GLY A N 1
ATOM 779 C CA . GLY A 1 101 ? -0.037 -31.216 26.801 1.00 42.28 101 GLY A CA 1
ATOM 780 C C . GLY A 1 101 ? 0.425 -30.882 25.390 1.00 42.28 101 GLY A C 1
ATOM 781 O O . GLY A 1 101 ? 1.235 -29.980 25.195 1.00 42.28 101 GLY A O 1
ATOM 782 N N . SER A 1 102 ? 0.013 -31.692 24.416 1.00 46.69 102 SER A N 1
ATOM 783 C CA . SER A 1 102 ? 0.514 -31.629 23.043 1.00 46.69 102 SER A CA 1
ATOM 784 C C . SER A 1 102 ? 0.349 -30.222 22.454 1.00 46.69 102 SER A C 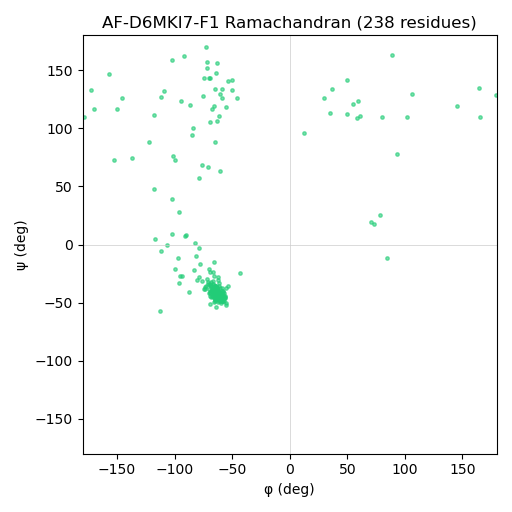1
ATOM 786 O O . SER A 1 102 ? -0.776 -29.760 22.271 1.00 46.69 102 SER A O 1
ATOM 788 N N . ARG A 1 103 ? 1.469 -29.574 22.087 1.00 46.50 103 ARG A N 1
ATOM 789 C CA . ARG A 1 103 ? 1.545 -28.345 21.257 1.00 46.50 103 ARG A CA 1
ATOM 790 C C . ARG A 1 103 ? 0.605 -28.383 20.045 1.00 46.50 103 ARG A C 1
ATOM 792 O O . ARG A 1 103 ? 0.181 -27.340 19.555 1.00 46.50 103 ARG A O 1
ATOM 799 N N . LEU A 1 104 ? 0.262 -29.587 19.592 1.00 43.72 104 LEU A N 1
ATOM 800 C CA . LEU A 1 104 ? -0.690 -29.845 18.527 1.00 43.72 104 LEU A CA 1
ATOM 801 C C . LEU A 1 104 ? -2.103 -29.333 18.849 1.00 43.72 104 LEU A C 1
ATOM 803 O O . LEU A 1 104 ? -2.770 -28.880 17.936 1.00 43.72 104 LEU A O 1
ATOM 807 N N . GLN A 1 105 ? -2.553 -29.337 20.110 1.00 53.91 105 GLN A N 1
ATOM 808 C CA . GLN A 1 105 ? -3.904 -28.882 20.471 1.00 53.91 105 GLN A CA 1
ATOM 809 C C . GLN A 1 105 ? -4.062 -27.364 20.375 1.00 53.91 105 GLN A C 1
ATOM 811 O O . GLN A 1 105 ? -5.103 -26.884 19.944 1.00 53.91 105 GLN A O 1
ATOM 816 N N . PHE A 1 106 ? -3.019 -26.601 20.709 1.00 47.97 106 PHE A N 1
ATOM 817 C CA . PHE A 1 106 ? -3.059 -25.141 20.603 1.00 47.97 106 PHE A CA 1
ATOM 818 C C . PHE A 1 106 ? -2.959 -24.683 19.142 1.00 47.97 106 PHE A C 1
ATOM 820 O O . PHE A 1 106 ? -3.681 -23.782 18.721 1.00 47.97 106 PHE A O 1
ATOM 827 N N . VAL A 1 107 ? -2.132 -25.369 18.342 1.00 54.91 107 VAL A N 1
ATOM 828 C CA . VAL A 1 107 ? -2.071 -25.158 16.889 1.00 54.91 107 VAL A CA 1
ATOM 829 C C . VAL A 1 107 ? -3.376 -25.604 16.221 1.00 54.91 107 VAL A C 1
ATOM 831 O O . VAL A 1 107 ? -3.875 -24.880 15.372 1.00 54.91 107 VAL A O 1
ATOM 834 N N . ASP A 1 108 ? -3.987 -26.722 16.627 1.00 49.91 108 ASP A N 1
ATOM 835 C CA . ASP A 1 108 ? -5.270 -27.200 16.081 1.00 49.91 108 ASP A CA 1
ATOM 836 C C . ASP A 1 108 ? -6.436 -26.268 16.449 1.00 49.91 108 ASP A C 1
ATOM 838 O O . ASP A 1 108 ? -7.263 -25.950 15.595 1.00 49.91 108 ASP A O 1
ATOM 842 N N . GLN A 1 109 ? -6.459 -25.737 17.677 1.00 55.28 109 GLN A N 1
ATOM 843 C CA . GLN A 1 109 ? -7.432 -24.733 18.115 1.00 55.28 109 GLN A CA 1
ATOM 844 C C . GLN A 1 109 ? -7.269 -23.421 17.330 1.00 55.28 109 GLN A C 1
ATOM 846 O O . GLN A 1 109 ? -8.263 -22.864 16.863 1.00 55.28 109 GLN A O 1
ATOM 851 N N . GLN A 1 110 ? -6.031 -22.957 17.123 1.00 58.12 110 GLN A N 1
ATOM 852 C CA . GLN A 1 110 ? -5.724 -21.739 16.369 1.00 58.12 110 GLN A CA 1
ATOM 853 C C . GLN A 1 110 ? -5.988 -21.911 14.864 1.00 58.12 110 GLN A C 1
ATOM 855 O O . GLN A 1 110 ? -6.535 -21.010 14.235 1.00 58.12 110 GLN A O 1
ATOM 860 N N . VAL A 1 111 ? -5.686 -23.079 14.290 1.00 59.19 111 VAL A N 1
ATOM 861 C CA . VAL A 1 111 ? -5.975 -23.412 12.888 1.00 59.19 111 VAL A CA 1
ATOM 862 C C . VAL A 1 111 ? -7.477 -23.566 12.670 1.00 59.19 111 VAL A C 1
ATOM 864 O O . VAL A 1 111 ? -7.977 -23.036 11.683 1.00 59.19 111 VAL A O 1
ATOM 867 N N . ARG A 1 112 ? -8.238 -24.192 13.583 1.00 60.12 112 ARG A N 1
ATOM 868 C CA . ARG A 1 112 ? -9.716 -24.225 13.510 1.00 60.12 112 ARG A CA 1
ATOM 869 C C . ARG A 1 112 ? -10.322 -22.833 13.592 1.00 60.12 112 ARG A C 1
ATOM 871 O O . ARG A 1 112 ? -11.232 -22.536 12.823 1.00 60.12 112 ARG A O 1
ATOM 878 N N . GLN A 1 113 ? -9.801 -21.970 14.462 1.00 58.94 113 GLN A N 1
ATOM 879 C CA . GLN A 1 113 ? -10.252 -20.582 14.571 1.00 58.94 113 GLN A CA 1
ATOM 880 C C . GLN A 1 113 ? -9.911 -19.788 13.294 1.00 58.94 113 GLN A C 1
ATOM 882 O O . GLN A 1 113 ? -10.756 -19.075 12.760 1.00 58.94 113 GLN A O 1
ATOM 887 N N . GLN A 1 114 ? -8.724 -20.008 12.720 1.00 57.47 114 GLN A N 1
ATOM 888 C CA . GLN A 1 114 ? -8.286 -19.413 11.453 1.00 57.47 114 GLN A CA 1
ATOM 889 C C . GLN A 1 114 ? -9.077 -19.944 10.238 1.00 57.47 114 GLN A C 1
ATOM 891 O O . GLN A 1 114 ? -9.336 -19.193 9.298 1.00 57.47 114 GLN A O 1
ATOM 896 N N . LYS A 1 115 ? -9.525 -21.209 10.263 1.00 55.66 115 LYS A N 1
ATOM 897 C CA . LYS A 1 115 ? -10.394 -21.823 9.238 1.00 55.66 115 LYS A CA 1
ATOM 898 C C . LYS A 1 115 ? -11.853 -21.376 9.360 1.00 55.66 115 LYS A C 1
ATOM 900 O O . LYS A 1 115 ? -12.538 -21.259 8.348 1.00 55.66 115 LYS A O 1
ATOM 905 N N . ALA A 1 116 ? -12.331 -21.094 10.573 1.00 54.50 116 ALA A N 1
ATOM 906 C CA . ALA A 1 116 ? -13.635 -20.467 10.795 1.00 54.50 116 ALA A CA 1
ATOM 907 C C . ALA A 1 116 ? -13.662 -19.022 10.257 1.00 54.50 116 ALA A C 1
ATOM 909 O O . ALA A 1 116 ? -14.636 -18.620 9.631 1.00 54.50 116 ALA A O 1
ATOM 910 N N . LEU A 1 117 ? -12.555 -18.281 10.396 1.00 52.59 117 LEU A N 1
ATOM 911 C CA . LEU A 1 117 ? -12.380 -16.948 9.803 1.00 52.59 117 LEU A CA 1
ATOM 912 C C . LEU A 1 117 ? -12.216 -16.968 8.271 1.00 52.59 117 LEU A C 1
ATOM 914 O O . LEU A 1 117 ? -12.705 -16.069 7.590 1.00 52.59 117 LEU A O 1
ATOM 918 N N . GLN A 1 118 ? -11.583 -17.999 7.701 1.00 54.34 118 GLN A N 1
ATOM 919 C CA . GLN A 1 118 ? -11.486 -18.160 6.240 1.00 54.34 118 GLN A CA 1
ATOM 920 C C . GLN A 1 118 ? -12.832 -18.486 5.578 1.00 54.34 118 GLN A C 1
ATOM 922 O O . GLN A 1 118 ? -13.092 -17.999 4.480 1.00 54.34 118 GLN A O 1
ATOM 927 N N . GLN A 1 119 ? -13.715 -19.237 6.249 1.00 47.84 119 GLN A N 1
ATOM 928 C CA . GLN A 1 119 ? -15.081 -19.506 5.767 1.00 47.84 119 GLN A CA 1
ATOM 929 C C . GLN A 1 119 ? -15.964 -18.246 5.723 1.00 47.84 119 GLN A C 1
ATOM 931 O O . GLN A 1 119 ? -16.979 -18.238 5.034 1.00 47.84 119 GLN A O 1
ATOM 936 N N . LEU A 1 120 ? -15.543 -17.162 6.385 1.00 48.44 120 LEU A N 1
ATOM 937 C CA . LEU A 1 120 ? -16.178 -15.844 6.322 1.00 48.44 120 LEU A CA 1
ATOM 938 C C . LEU A 1 120 ? -15.615 -14.945 5.194 1.00 48.44 120 LEU A C 1
ATOM 940 O O . LEU A 1 120 ? -15.961 -13.771 5.110 1.00 48.44 120 LEU A O 1
ATOM 944 N N . GLY A 1 121 ? -14.760 -15.470 4.303 1.00 45.94 121 GLY A N 1
ATOM 945 C CA . GLY A 1 121 ? -14.326 -14.769 3.083 1.00 45.94 121 GLY A CA 1
ATOM 946 C C . GLY A 1 121 ? -13.252 -13.691 3.281 1.00 45.94 121 GLY A C 1
ATOM 947 O O . GLY A 1 121 ? -13.152 -12.767 2.479 1.00 45.94 121 GLY A O 1
ATOM 948 N N . MET A 1 122 ? -12.433 -13.786 4.333 1.00 46.38 122 MET A N 1
ATOM 949 C CA . MET A 1 122 ? -11.503 -12.721 4.748 1.00 46.38 122 MET A CA 1
ATOM 950 C C . MET A 1 122 ? -10.056 -12.853 4.236 1.00 46.38 122 MET A C 1
ATOM 952 O O . MET A 1 122 ? -9.133 -12.333 4.860 1.00 46.38 122 MET A O 1
ATOM 956 N N . ILE A 1 123 ? -9.830 -13.492 3.086 1.00 46.09 123 ILE A N 1
ATOM 957 C CA . ILE A 1 123 ? -8.573 -13.310 2.338 1.00 46.09 123 ILE A CA 1
ATOM 958 C C . ILE A 1 123 ? -8.861 -12.355 1.182 1.00 46.09 123 ILE A C 1
ATOM 960 O O . ILE A 1 123 ? -8.999 -12.746 0.027 1.00 46.09 123 ILE A O 1
ATOM 964 N N . HIS A 1 124 ? -8.975 -11.075 1.526 1.00 41.28 124 HIS A N 1
ATOM 965 C CA . HIS A 1 124 ? -8.809 -9.982 0.582 1.00 41.28 124 HIS A CA 1
ATOM 966 C C . HIS A 1 124 ? -7.528 -9.253 0.977 1.00 41.28 124 HIS A C 1
ATOM 968 O O . HIS A 1 124 ? -7.330 -8.886 2.135 1.00 41.28 124 HIS A O 1
ATOM 974 N N . HIS A 1 125 ? -6.631 -9.086 0.016 1.00 44.00 125 HIS A N 1
ATOM 975 C CA . HIS A 1 125 ? -5.446 -8.255 0.156 1.00 44.00 125 HIS A CA 1
ATOM 976 C C . HIS A 1 125 ? -5.853 -6.866 0.696 1.00 44.00 125 HIS A C 1
ATOM 978 O O . HIS A 1 125 ? -6.788 -6.249 0.175 1.00 44.00 125 HIS A O 1
ATOM 984 N N . ASN A 1 126 ? -5.115 -6.398 1.716 1.00 39.97 126 ASN A N 1
ATOM 985 C CA . ASN A 1 126 ? -5.132 -5.066 2.354 1.00 39.97 126 ASN A CA 1
ATOM 986 C C . ASN A 1 126 ? -6.045 -4.909 3.595 1.00 39.97 126 ASN A C 1
ATOM 988 O O . ASN A 1 126 ? -7.088 -4.260 3.538 1.00 39.97 126 ASN A O 1
ATOM 992 N N . ALA A 1 127 ? -5.599 -5.401 4.757 1.00 44.06 127 ALA A N 1
ATOM 993 C CA . ALA A 1 127 ? -6.360 -5.382 6.016 1.00 44.06 127 ALA A CA 1
ATOM 994 C C . ALA A 1 127 ? -6.310 -4.052 6.816 1.00 44.06 127 ALA A C 1
ATOM 996 O O . ALA A 1 127 ? -6.942 -3.953 7.867 1.00 44.06 127 ALA A O 1
ATOM 997 N N . TRP A 1 128 ? -5.616 -3.008 6.333 1.00 38.56 128 TRP A N 1
ATOM 998 C CA . TRP A 1 128 ? -5.581 -1.670 6.970 1.00 38.56 128 TRP A CA 1
ATOM 999 C C . TRP A 1 128 ? -6.453 -0.595 6.312 1.00 38.56 128 TRP A C 1
ATOM 1001 O O . TRP A 1 128 ? -6.414 0.569 6.718 1.00 38.56 128 TRP A O 1
ATOM 1011 N N . ARG A 1 129 ? -7.315 -0.959 5.357 1.00 47.31 129 ARG A N 1
ATOM 1012 C CA . ARG A 1 129 ? -8.510 -0.156 5.074 1.00 47.31 129 ARG A CA 1
ATOM 1013 C C . ARG A 1 129 ? -9.723 -0.943 5.557 1.00 47.31 129 ARG A C 1
ATOM 1015 O O . ARG A 1 129 ? -9.836 -2.105 5.183 1.00 47.31 129 ARG A O 1
ATOM 1022 N N . PRO A 1 130 ? -10.671 -0.348 6.309 1.00 45.78 130 PRO A N 1
ATOM 1023 C CA . PRO A 1 130 ? -12.010 -0.933 6.350 1.00 45.78 130 PRO A CA 1
ATOM 1024 C C . PRO A 1 130 ? -12.445 -1.166 4.898 1.00 45.78 130 PRO A C 1
ATOM 1026 O O . PRO A 1 130 ? -12.100 -0.333 4.055 1.00 45.78 130 PRO A O 1
ATOM 1029 N N . GLN A 1 131 ? -13.141 -2.272 4.606 1.00 51.72 131 GLN A N 1
ATOM 1030 C CA . GLN A 1 131 ? -13.691 -2.635 3.288 1.00 51.72 131 GLN A CA 1
ATOM 1031 C C . GLN A 1 131 ? -14.710 -1.568 2.819 1.00 51.72 131 GLN A C 1
ATOM 1033 O O . GLN A 1 131 ? -15.908 -1.793 2.714 1.00 51.72 131 GLN A O 1
ATOM 1038 N N . ARG A 1 132 ? -14.243 -0.336 2.618 1.00 62.47 132 ARG A N 1
ATOM 1039 C CA . ARG A 1 132 ? -14.961 0.848 2.162 1.00 62.47 132 ARG A CA 1
ATOM 1040 C C . ARG A 1 132 ? -14.649 0.964 0.685 1.00 62.47 132 ARG A C 1
ATOM 1042 O O . ARG A 1 132 ? -13.839 1.784 0.262 1.00 62.47 132 ARG A O 1
ATOM 1049 N N . GLY A 1 133 ? -15.244 0.064 -0.078 1.00 77.62 133 GLY A N 1
ATOM 1050 C CA . GLY A 1 133 ? -15.073 -0.006 -1.514 1.00 77.62 133 GLY A CA 1
ATOM 1051 C C . GLY A 1 133 ? -16.254 -0.719 -2.137 1.00 77.62 133 GLY A C 1
ATOM 1052 O O . GLY A 1 133 ? -16.854 -1.603 -1.529 1.00 77.62 133 GLY A O 1
ATOM 1053 N N . LEU A 1 134 ? -16.598 -0.298 -3.346 1.00 88.88 134 LEU A N 1
ATOM 1054 C CA . LEU A 1 134 ? -17.519 -1.043 -4.193 1.00 88.88 134 LEU A CA 1
ATOM 1055 C C . LEU A 1 134 ? -16.799 -2.315 -4.692 1.00 88.88 134 LEU A C 1
ATOM 1057 O O . LEU A 1 134 ? -15.565 -2.328 -4.707 1.00 88.88 134 LEU A O 1
ATOM 1061 N N . PRO A 1 135 ? -17.522 -3.376 -5.094 1.00 91.38 135 PRO A N 1
ATOM 1062 C CA . PRO A 1 135 ? -16.910 -4.599 -5.618 1.00 91.38 135 PRO A CA 1
ATOM 1063 C C . PRO A 1 135 ? -15.954 -4.313 -6.783 1.00 91.38 135 PRO A C 1
ATOM 1065 O O . PRO A 1 135 ? -16.277 -3.494 -7.642 1.00 91.38 135 PRO A O 1
ATOM 1068 N N . GLU A 1 136 ? -14.816 -5.011 -6.863 1.00 86.62 136 GLU A N 1
ATOM 1069 C CA . GLU A 1 136 ? -13.776 -4.711 -7.866 1.00 86.62 136 GLU A CA 1
ATOM 1070 C C . GLU A 1 136 ? -14.322 -4.770 -9.300 1.00 86.62 136 GLU A C 1
ATOM 1072 O O . GLU A 1 136 ? -14.094 -3.852 -10.080 1.00 86.62 136 GLU A O 1
ATOM 1077 N N . ARG A 1 137 ? -15.160 -5.771 -9.613 1.00 91.38 137 ARG A N 1
ATOM 1078 C CA . ARG A 1 137 ? -15.847 -5.885 -10.913 1.00 91.38 137 ARG A CA 1
ATOM 1079 C C . ARG A 1 137 ? -16.679 -4.641 -11.243 1.00 91.38 137 ARG A C 1
ATOM 1081 O O . ARG A 1 137 ? -16.645 -4.158 -12.371 1.00 91.38 137 ARG A O 1
ATOM 1088 N N . SER A 1 138 ? -17.424 -4.127 -10.266 1.00 94.31 138 SER A N 1
ATOM 1089 C CA . SER A 1 138 ? -18.227 -2.911 -10.409 1.00 94.31 138 SER A CA 1
ATOM 1090 C C . SER A 1 138 ? -17.325 -1.701 -10.653 1.00 94.31 138 SER A C 1
ATOM 1092 O O . SER A 1 138 ? -17.590 -0.902 -11.546 1.00 94.31 138 SER A O 1
ATOM 1094 N N . VAL A 1 139 ? -16.227 -1.589 -9.901 1.00 94.56 139 VAL A N 1
ATOM 1095 C CA . VAL A 1 139 ? -15.259 -0.495 -10.039 1.00 94.56 139 VAL A CA 1
ATOM 1096 C C . VAL A 1 139 ? -14.563 -0.525 -11.403 1.00 94.56 139 VAL A C 1
ATOM 1098 O O . VAL A 1 139 ? -14.370 0.536 -11.987 1.00 94.56 139 VAL A O 1
ATOM 1101 N N . SER A 1 140 ? -14.231 -1.696 -11.953 1.00 94.00 140 SER A N 1
ATOM 1102 C CA . SER A 1 140 ? -13.635 -1.816 -13.292 1.00 94.00 140 SER A CA 1
ATOM 1103 C C . SER A 1 140 ? -14.519 -1.209 -14.382 1.00 94.00 140 SER A C 1
ATOM 1105 O O . SER A 1 140 ? -14.020 -0.458 -15.215 1.00 94.00 140 SER A O 1
ATOM 1107 N N . VAL A 1 141 ? -15.831 -1.465 -14.342 1.00 95.31 141 VAL A N 1
ATOM 1108 C CA . VAL A 1 141 ? -16.795 -0.872 -15.289 1.00 95.31 141 VAL A CA 1
ATOM 1109 C C . VAL A 1 141 ? -16.844 0.652 -15.138 1.00 95.31 141 VAL A C 1
ATOM 1111 O O . VAL A 1 141 ? -16.813 1.377 -16.129 1.00 95.31 141 VAL A O 1
ATOM 1114 N N . LEU A 1 142 ? -16.863 1.157 -13.899 1.00 97.12 142 LEU A N 1
ATOM 1115 C CA . LEU A 1 142 ? -16.882 2.601 -13.639 1.00 97.12 142 LEU A CA 1
ATOM 1116 C C . LEU A 1 142 ? -15.582 3.293 -14.082 1.00 97.12 142 LEU A C 1
ATOM 1118 O O . LEU A 1 142 ? -15.632 4.397 -14.622 1.00 97.12 142 LEU A O 1
ATOM 1122 N N . ARG A 1 143 ? -14.423 2.646 -13.891 1.00 96.06 143 ARG A N 1
ATOM 1123 C CA . ARG A 1 143 ? -13.125 3.132 -14.386 1.00 96.06 143 ARG A CA 1
ATOM 1124 C C . ARG A 1 143 ? -13.082 3.157 -15.912 1.00 96.06 143 ARG A C 1
ATOM 1126 O O . ARG A 1 143 ? -12.605 4.138 -16.463 1.00 96.06 143 ARG A O 1
ATOM 1133 N N . ALA A 1 144 ? -13.600 2.126 -16.581 1.00 95.50 144 ALA A N 1
ATOM 1134 C CA . ALA A 1 144 ? -13.653 2.088 -18.042 1.00 95.50 144 ALA A CA 1
ATOM 1135 C C . ALA A 1 144 ? -14.433 3.288 -18.602 1.00 95.50 144 ALA A C 1
ATOM 1137 O O . ALA A 1 144 ? -13.905 4.025 -19.430 1.00 95.50 144 ALA A O 1
ATOM 1138 N N . TRP A 1 145 ? -15.626 3.556 -18.060 1.00 97.31 145 TRP A N 1
ATOM 1139 C CA . TRP A 1 145 ? -16.419 4.722 -18.462 1.00 97.31 145 TRP A CA 1
ATOM 1140 C C . TRP A 1 145 ? -15.696 6.048 -18.174 1.00 97.31 145 TRP A C 1
ATOM 1142 O O . TRP A 1 145 ? -15.727 6.958 -18.999 1.00 97.31 145 TRP A O 1
ATOM 1152 N N . LEU A 1 146 ? -15.021 6.162 -17.020 1.00 95.81 146 LEU A N 1
ATOM 1153 C CA . LEU A 1 146 ? -14.247 7.352 -16.642 1.00 95.81 146 LEU A CA 1
ATOM 1154 C C . LEU A 1 146 ? -13.145 7.674 -17.661 1.00 95.81 146 LEU A C 1
ATOM 1156 O O . LEU A 1 146 ? -12.952 8.841 -17.986 1.00 95.81 146 LEU A O 1
ATOM 1160 N N . PHE A 1 147 ? -12.428 6.656 -18.141 1.00 93.38 147 PHE A N 1
ATOM 1161 C CA . PHE A 1 147 ? -11.375 6.829 -19.143 1.00 93.38 147 PHE A CA 1
ATOM 1162 C C . PHE A 1 147 ? -11.935 7.105 -20.536 1.00 93.38 147 PHE A C 1
ATOM 1164 O O . PHE A 1 147 ? -11.385 7.930 -21.255 1.00 93.38 147 PHE A O 1
ATOM 1171 N N . GLU A 1 148 ? -13.050 6.478 -20.905 1.00 95.31 148 GLU A N 1
ATOM 1172 C CA . GLU A 1 148 ? -13.747 6.792 -22.155 1.00 95.31 148 GLU A CA 1
ATOM 1173 C C . GLU A 1 148 ? -14.210 8.260 -22.186 1.00 95.31 148 GLU A C 1
ATOM 1175 O O . GLU A 1 148 ? -14.100 8.936 -23.204 1.00 95.31 148 GLU A O 1
ATOM 1180 N N . HIS A 1 149 ? -14.643 8.789 -21.037 1.00 94.81 149 HIS A N 1
ATOM 1181 C CA . HIS A 1 149 ? -15.085 10.176 -20.866 1.00 94.81 149 HIS A CA 1
ATOM 1182 C C . HIS A 1 149 ? -14.012 11.040 -20.192 1.00 94.81 149 HIS A C 1
ATOM 1184 O O . HIS A 1 149 ? -14.326 11.892 -19.357 1.00 94.81 149 HIS A O 1
ATOM 1190 N N . PHE A 1 150 ? -12.740 10.829 -20.543 1.00 92.62 150 PHE A N 1
ATOM 1191 C CA . PHE A 1 150 ? -11.611 11.446 -19.849 1.00 92.62 150 PHE A CA 1
ATOM 1192 C C . PHE A 1 150 ? -11.652 12.979 -19.844 1.00 92.62 150 PHE A C 1
ATOM 1194 O O . PHE A 1 150 ? -11.379 13.577 -18.814 1.00 92.62 150 PHE A O 1
ATOM 1201 N N . LEU A 1 151 ? -12.027 13.646 -20.937 1.00 91.19 151 LEU A N 1
ATOM 1202 C CA . LEU A 1 151 ? -12.068 15.119 -20.963 1.00 91.19 151 LEU A CA 1
ATOM 1203 C C . LEU A 1 151 ? -13.177 15.692 -20.066 1.00 91.19 151 LEU A C 1
ATOM 1205 O O . LEU A 1 151 ? -13.003 16.723 -19.415 1.00 91.19 151 LEU A O 1
ATOM 1209 N N . HIS A 1 152 ? -14.316 15.000 -20.001 1.00 91.94 152 HIS A N 1
ATOM 1210 C CA . HIS A 1 152 ? -15.503 15.443 -19.276 1.00 91.94 152 HIS A CA 1
ATOM 1211 C C . HIS A 1 152 ? -16.137 14.286 -18.488 1.00 91.94 152 HIS A C 1
ATOM 1213 O O . HIS A 1 152 ? -17.211 13.801 -18.853 1.00 91.94 152 HIS A O 1
ATOM 1219 N N . PRO A 1 153 ? -15.528 13.870 -17.360 1.00 94.19 153 PRO A N 1
ATOM 1220 C CA . PRO A 1 153 ? -15.975 12.722 -16.569 1.00 94.19 153 PRO A CA 1
ATOM 1221 C C . PRO A 1 153 ? -17.188 13.065 -15.680 1.00 94.19 153 PRO A C 1
ATOM 1223 O O . PRO A 1 153 ? -17.151 12.961 -14.449 1.00 94.19 153 PRO A O 1
ATOM 1226 N N . TYR A 1 154 ? -18.273 13.532 -16.299 1.00 96.50 154 TYR A N 1
ATOM 1227 C CA . TYR A 1 154 ? -19.514 13.960 -15.656 1.00 96.50 154 TYR A CA 1
ATOM 1228 C C . TYR A 1 154 ? -20.681 13.140 -16.229 1.00 96.50 154 TYR A C 1
ATOM 1230 O O . TYR A 1 154 ? -21.300 13.560 -17.206 1.00 96.50 154 TYR A O 1
ATOM 1238 N N . PRO A 1 155 ? -20.991 11.964 -15.651 1.00 95.44 155 PRO A N 1
ATOM 1239 C CA . PRO A 1 155 ? -22.038 11.095 -16.183 1.00 95.44 155 PRO A CA 1
ATOM 1240 C C . PRO A 1 155 ? -23.411 11.759 -16.079 1.00 95.44 155 PRO A C 1
ATOM 1242 O O . PRO A 1 155 ? -23.785 12.274 -15.015 1.00 95.44 155 PRO A O 1
ATOM 1245 N N . LYS A 1 156 ? -24.187 11.701 -17.166 1.00 96.50 156 LYS A N 1
ATOM 1246 C CA . LYS A 1 156 ? -25.579 12.165 -17.195 1.00 96.50 156 LYS A CA 1
ATOM 1247 C C . LYS A 1 156 ? -26.471 11.193 -16.426 1.00 96.50 156 LYS A C 1
ATOM 1249 O O . LYS A 1 156 ? -26.072 10.087 -16.058 1.00 96.50 156 LYS A O 1
ATOM 1254 N N . ASP A 1 157 ? -27.721 11.576 -16.184 1.00 95.62 157 ASP A N 1
ATOM 1255 C CA . ASP A 1 157 ? -28.662 10.706 -15.471 1.00 95.62 157 ASP A CA 1
ATOM 1256 C C . ASP A 1 157 ? -28.957 9.386 -16.194 1.00 95.62 157 ASP A C 1
ATOM 1258 O O . ASP A 1 157 ? -29.188 8.370 -15.531 1.00 95.62 157 ASP A O 1
ATOM 1262 N N . SER A 1 158 ? -28.915 9.383 -17.530 1.00 96.00 158 SER A N 1
ATOM 1263 C CA . SER A 1 158 ? -28.963 8.172 -18.359 1.00 96.00 158 SER A CA 1
ATOM 1264 C C . SER A 1 158 ? -27.779 7.250 -18.073 1.00 96.00 158 SER A C 1
ATOM 1266 O O . SER A 1 158 ? -27.970 6.058 -17.830 1.00 96.00 158 SER A O 1
ATOM 1268 N N . ASP A 1 159 ? -26.574 7.812 -18.006 1.00 96.69 159 ASP A N 1
ATOM 1269 C CA . ASP A 1 159 ? -25.330 7.062 -17.829 1.00 96.69 159 ASP A CA 1
ATOM 1270 C C . ASP A 1 159 ? -25.257 6.490 -16.418 1.00 96.69 159 ASP A C 1
ATOM 1272 O O . ASP A 1 159 ? -24.969 5.313 -16.229 1.00 96.69 159 ASP A O 1
ATOM 1276 N N . LYS A 1 160 ? -25.658 7.274 -15.408 1.00 97.25 160 LYS A N 1
ATOM 1277 C CA . LYS A 1 160 ? -25.776 6.794 -14.024 1.00 97.25 160 LYS A CA 1
ATOM 1278 C C . LYS A 1 160 ? -26.732 5.606 -13.910 1.00 97.25 160 LYS A C 1
ATOM 1280 O O . LYS A 1 160 ? -26.454 4.686 -13.145 1.00 97.25 160 LYS A O 1
ATOM 1285 N N . LYS A 1 161 ? -27.857 5.611 -14.640 1.00 97.31 161 LYS A N 1
ATOM 1286 C CA . LYS A 1 161 ? -28.808 4.482 -14.672 1.00 97.31 161 LYS A CA 1
ATOM 1287 C C . LYS A 1 161 ? -28.203 3.258 -15.364 1.00 97.31 161 LYS A C 1
ATOM 1289 O O . LYS A 1 161 ? -28.316 2.153 -14.837 1.00 97.31 161 LYS A O 1
ATOM 1294 N N . MET A 1 162 ? -27.554 3.454 -16.511 1.00 97.81 162 MET A N 1
ATOM 1295 C CA . MET A 1 162 ? -26.879 2.392 -17.261 1.00 97.81 162 MET A CA 1
ATOM 1296 C C . MET A 1 162 ? -25.783 1.723 -16.419 1.00 97.81 162 MET A C 1
ATOM 1298 O O . MET A 1 162 ? -25.783 0.504 -16.253 1.00 97.81 162 MET A O 1
ATOM 1302 N N . LEU A 1 163 ? -24.905 2.526 -15.817 1.00 97.56 163 LEU A N 1
ATOM 1303 C CA . LEU A 1 163 ? -23.793 2.067 -14.989 1.00 97.56 163 LEU A CA 1
ATOM 1304 C C . LEU A 1 163 ? -24.289 1.378 -13.719 1.00 97.56 163 LEU A C 1
ATOM 1306 O O . LEU A 1 163 ? -23.777 0.322 -13.363 1.00 97.56 163 LEU A O 1
ATOM 1310 N N . ALA A 1 164 ? -25.329 1.909 -13.069 1.00 97.38 164 ALA A N 1
ATOM 1311 C CA . ALA A 1 164 ? -25.989 1.249 -11.942 1.00 97.38 164 ALA A CA 1
ATOM 1312 C C . ALA A 1 164 ? -26.477 -0.163 -12.319 1.00 97.38 164 ALA A C 1
ATOM 1314 O O . ALA A 1 164 ? -26.197 -1.126 -11.605 1.00 97.38 164 ALA A O 1
ATOM 1315 N N . LYS A 1 165 ? -27.122 -0.306 -13.486 1.00 97.06 165 LYS A N 1
ATOM 1316 C CA . LYS A 1 165 ? -27.600 -1.601 -13.994 1.00 97.06 165 LYS A CA 1
ATOM 1317 C C . LYS A 1 165 ? -26.454 -2.578 -14.277 1.00 97.06 165 LYS A C 1
ATOM 1319 O O . LYS A 1 165 ? -26.562 -3.745 -13.921 1.00 97.06 165 LYS A O 1
ATOM 1324 N N . GLN A 1 166 ? -25.366 -2.118 -14.893 1.00 94.88 166 GLN A N 1
ATOM 1325 C CA . GLN A 1 166 ? -24.215 -2.969 -15.230 1.00 94.88 166 GLN A CA 1
ATOM 1326 C C . GLN A 1 166 ? -23.397 -3.396 -14.005 1.00 94.88 166 GLN A C 1
ATOM 1328 O O . GLN A 1 166 ? -22.819 -4.481 -13.985 1.00 94.88 166 GLN A O 1
ATOM 1333 N N . THR A 1 167 ? -23.334 -2.544 -12.983 1.00 94.88 167 THR A N 1
ATOM 1334 C CA . THR A 1 167 ? -22.481 -2.751 -11.804 1.00 94.88 167 THR A CA 1
ATOM 1335 C C . THR A 1 167 ? -23.205 -3.363 -10.612 1.00 94.88 167 THR A C 1
ATOM 1337 O O . THR A 1 167 ? -22.540 -3.755 -9.652 1.00 94.88 167 THR A O 1
ATOM 1340 N N . GLY A 1 168 ? -24.540 -3.427 -10.653 1.00 95.88 168 GLY A N 1
ATOM 1341 C CA . GLY A 1 168 ? -25.373 -3.854 -9.527 1.00 95.88 168 GLY A CA 1
ATOM 1342 C C . GLY A 1 168 ? -25.415 -2.841 -8.378 1.00 95.88 168 GLY A C 1
ATOM 1343 O O . GLY A 1 168 ? -25.736 -3.204 -7.250 1.00 95.88 168 GLY A O 1
ATOM 1344 N N . LEU A 1 169 ? -25.058 -1.582 -8.638 1.00 95.88 169 LEU A N 1
ATOM 1345 C CA . LEU A 1 169 ? -24.994 -0.519 -7.637 1.00 95.88 169 LEU A CA 1
ATOM 1346 C C . LEU A 1 169 ? -26.199 0.411 -7.724 1.00 95.88 169 LEU A C 1
ATOM 1348 O O . LEU A 1 169 ? -26.833 0.553 -8.766 1.00 95.88 169 LEU A O 1
ATOM 1352 N N . THR A 1 170 ? -26.485 1.128 -6.641 1.00 97.19 170 THR A N 1
ATOM 1353 C CA . THR A 1 170 ? -27.483 2.202 -6.673 1.00 97.19 170 THR A CA 1
ATOM 1354 C C . THR A 1 170 ? -26.961 3.418 -7.443 1.00 97.19 170 THR A C 1
ATOM 1356 O O . THR A 1 170 ? -25.765 3.723 -7.435 1.00 97.19 170 THR A O 1
ATOM 1359 N N . ARG A 1 171 ? -27.872 4.198 -8.044 1.00 96.62 171 ARG A N 1
ATOM 1360 C CA . ARG A 1 171 ? -27.530 5.472 -8.713 1.00 96.62 171 ARG A CA 1
ATOM 1361 C C . ARG A 1 171 ? -26.750 6.426 -7.797 1.00 96.62 171 ARG A C 1
ATOM 1363 O O . ARG A 1 171 ? -25.859 7.126 -8.268 1.00 96.62 171 ARG A O 1
ATOM 1370 N N . SER A 1 172 ? -27.069 6.434 -6.500 1.00 96.31 172 SER A N 1
ATOM 1371 C CA . SER A 1 172 ? -26.382 7.255 -5.494 1.00 96.31 172 SER A CA 1
ATOM 1372 C C . SER A 1 172 ? -24.936 6.797 -5.273 1.00 96.31 172 SER A C 1
ATOM 1374 O O . SER A 1 172 ? -24.021 7.617 -5.303 1.00 96.31 172 SER A O 1
ATOM 1376 N N . GLN A 1 173 ? -24.694 5.486 -5.157 1.00 96.19 173 GLN A N 1
ATOM 1377 C CA . GLN A 1 173 ? -23.337 4.932 -5.051 1.00 96.19 173 GLN A CA 1
ATOM 1378 C C . GLN A 1 173 ? -22.490 5.243 -6.287 1.00 96.19 173 GLN A C 1
ATOM 1380 O O . GLN A 1 173 ? -21.338 5.644 -6.139 1.00 96.19 173 GLN A O 1
ATOM 1385 N N . VAL A 1 174 ? -23.069 5.127 -7.488 1.00 97.00 174 VAL A N 1
ATOM 1386 C CA . VAL A 1 174 ? -22.402 5.511 -8.742 1.00 97.00 174 VAL A CA 1
ATOM 1387 C C . VAL A 1 174 ? -22.057 7.003 -8.729 1.00 97.00 174 VAL A C 1
ATOM 1389 O O . VAL A 1 174 ? -20.912 7.369 -8.978 1.00 97.00 174 VAL A O 1
ATOM 1392 N N . SER A 1 175 ? -23.005 7.870 -8.360 1.00 97.06 175 SER A N 1
ATOM 1393 C CA . SER A 1 175 ? -22.773 9.319 -8.280 1.00 97.06 175 SER A CA 1
ATOM 1394 C C . SER A 1 175 ? -21.648 9.672 -7.300 1.00 97.06 175 SER A C 1
ATOM 1396 O O . SER A 1 175 ? -20.733 10.417 -7.647 1.00 97.06 175 SER A O 1
ATOM 1398 N N . ASN A 1 176 ? -21.677 9.097 -6.097 1.00 96.44 176 ASN A N 1
ATOM 1399 C CA . ASN A 1 176 ? -20.660 9.326 -5.070 1.00 96.44 176 ASN A CA 1
ATOM 1400 C C . ASN A 1 176 ? -19.284 8.808 -5.495 1.00 96.44 176 ASN A C 1
ATOM 1402 O O . ASN A 1 176 ? -18.265 9.438 -5.201 1.00 96.44 176 ASN A O 1
ATOM 1406 N N . TRP A 1 177 ? -19.248 7.687 -6.216 1.00 96.81 177 TRP A N 1
ATOM 1407 C CA . TRP A 1 177 ? -18.007 7.150 -6.750 1.00 96.81 177 TRP A CA 1
ATOM 1408 C C . TRP A 1 177 ? -17.380 8.098 -7.773 1.00 96.81 177 TRP A C 1
ATOM 1410 O O . TRP A 1 177 ? -16.201 8.405 -7.638 1.00 96.81 177 TRP A O 1
ATOM 1420 N N . PHE A 1 178 ? -18.152 8.641 -8.722 1.00 97.69 178 PHE A N 1
ATOM 1421 C CA . PHE A 1 178 ? -17.627 9.581 -9.723 1.00 97.69 178 PHE A CA 1
ATOM 1422 C C . PHE A 1 178 ? -17.143 10.903 -9.123 1.00 97.69 178 PHE A C 1
ATOM 1424 O O . PHE A 1 178 ? -16.111 11.421 -9.549 1.00 97.69 178 PHE A O 1
ATOM 1431 N N . ILE A 1 179 ? -17.824 11.421 -8.094 1.00 95.69 179 ILE A N 1
ATOM 1432 C CA . ILE A 1 179 ? -17.354 12.602 -7.351 1.00 95.69 179 ILE A CA 1
ATOM 1433 C C . ILE A 1 179 ? -15.969 12.326 -6.750 1.00 95.69 179 ILE A C 1
ATOM 1435 O O . ILE A 1 179 ? -15.046 13.124 -6.909 1.00 95.69 179 ILE A O 1
ATOM 1439 N N . ASN A 1 180 ? -15.807 11.179 -6.086 1.00 96.06 180 ASN A N 1
ATOM 1440 C CA . ASN A 1 180 ? -14.548 10.815 -5.442 1.00 96.06 180 ASN A CA 1
ATOM 1441 C C . ASN A 1 180 ? -13.439 10.509 -6.463 1.00 96.06 180 ASN A C 1
ATOM 1443 O O . ASN A 1 180 ? -12.318 10.995 -6.320 1.00 96.06 180 ASN A O 1
ATOM 1447 N N . ALA A 1 181 ? -13.764 9.748 -7.508 1.00 95.62 181 ALA A N 1
ATOM 1448 C CA . ALA A 1 181 ? -12.844 9.351 -8.565 1.00 95.62 181 ALA A CA 1
ATOM 1449 C C . ALA A 1 181 ? -12.295 10.565 -9.318 1.00 95.62 181 ALA A C 1
ATOM 1451 O O . ALA A 1 181 ? -11.089 10.640 -9.547 1.00 95.62 181 ALA A O 1
ATOM 1452 N N . ARG A 1 182 ? -13.136 11.564 -9.624 1.00 97.06 182 ARG A N 1
ATOM 1453 C CA . ARG A 1 182 ? -12.665 12.780 -10.296 1.00 97.06 182 ARG A CA 1
ATOM 1454 C C . ARG A 1 182 ? -11.633 13.534 -9.456 1.00 97.06 182 ARG A C 1
ATOM 1456 O O . ARG A 1 182 ? -10.637 14.010 -9.982 1.00 97.06 182 ARG A O 1
ATOM 1463 N N . VAL A 1 183 ? -11.852 13.631 -8.147 1.00 94.62 183 VAL A N 1
ATOM 1464 C CA . VAL A 1 183 ? -10.930 14.341 -7.248 1.00 94.62 183 VAL A CA 1
ATOM 1465 C C . VAL A 1 183 ? -9.638 13.556 -7.013 1.00 94.62 183 VAL A C 1
ATOM 1467 O O . VAL A 1 183 ? -8.581 14.165 -6.913 1.00 94.62 183 VAL A O 1
ATOM 1470 N N . ARG A 1 184 ? -9.705 12.224 -6.901 1.00 92.44 184 ARG A N 1
ATOM 1471 C CA . ARG A 1 184 ? -8.554 11.402 -6.480 1.00 92.44 184 ARG A CA 1
ATOM 1472 C C . ARG A 1 184 ? -7.734 10.795 -7.607 1.00 92.44 184 ARG A C 1
ATOM 1474 O O . ARG A 1 184 ? -6.580 10.467 -7.373 1.00 92.44 184 ARG A O 1
ATOM 1481 N N . LEU A 1 185 ? -8.344 10.564 -8.761 1.00 90.94 185 LEU A N 1
ATOM 1482 C CA . LEU A 1 185 ? -7.704 9.899 -9.894 1.00 90.94 185 LEU A CA 1
ATOM 1483 C C . LEU A 1 185 ? -7.531 10.895 -11.032 1.00 90.94 185 LEU A C 1
ATOM 1485 O O . LEU A 1 185 ? -6.417 11.161 -11.453 1.00 90.94 185 LEU A O 1
ATOM 1489 N N . TRP A 1 186 ? -8.633 11.499 -11.473 1.00 93.81 186 TRP A N 1
ATOM 1490 C CA . TRP A 1 186 ? -8.623 12.343 -12.664 1.00 93.81 186 TRP A CA 1
ATOM 1491 C C . TRP A 1 186 ? -7.861 13.659 -12.468 1.00 93.81 186 TRP A C 1
ATOM 1493 O O . TRP A 1 186 ? -6.977 13.959 -13.258 1.00 93.81 186 TRP A O 1
ATOM 1503 N N . LYS A 1 187 ? -8.164 14.427 -11.410 1.00 89.31 187 LYS A N 1
ATOM 1504 C CA . LYS A 1 187 ? -7.531 15.735 -11.163 1.00 89.31 187 LYS A CA 1
ATOM 1505 C C . LYS A 1 187 ? -5.998 15.654 -11.107 1.00 89.31 187 LYS A C 1
ATOM 1507 O O . LYS A 1 187 ? -5.379 16.399 -11.855 1.00 89.31 187 LYS A O 1
ATOM 1512 N N . PRO A 1 188 ? -5.385 14.759 -10.302 1.00 88.69 188 PRO A N 1
ATOM 1513 C CA . PRO A 1 188 ? -3.930 14.632 -10.274 1.00 88.69 188 PRO A CA 1
ATOM 1514 C C . PRO A 1 188 ? -3.341 14.282 -11.642 1.00 88.69 188 PRO A C 1
ATOM 1516 O O . PRO A 1 188 ? -2.389 14.926 -12.057 1.00 88.69 188 PRO A O 1
ATOM 1519 N N . MET A 1 189 ? -3.948 13.336 -12.371 1.00 89.69 189 MET A N 1
ATOM 1520 C CA . MET A 1 189 ? -3.476 12.941 -13.705 1.00 89.69 189 MET A CA 1
ATOM 1521 C C . MET A 1 189 ? -3.516 14.106 -14.698 1.00 89.69 189 MET A C 1
A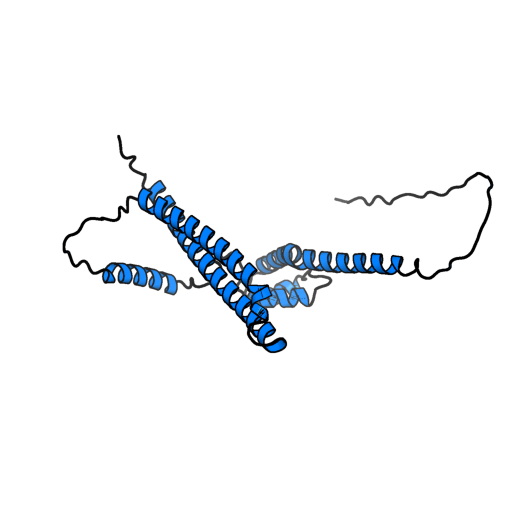TOM 1523 O O . MET A 1 189 ? -2.576 14.319 -15.451 1.00 89.69 189 MET A O 1
ATOM 1527 N N . VAL A 1 190 ? -4.603 14.877 -14.691 1.00 89.00 190 VAL A N 1
ATOM 1528 C CA . VAL A 1 190 ? -4.766 16.030 -15.579 1.00 89.00 190 VAL A CA 1
ATOM 1529 C C . VAL A 1 190 ? -3.813 17.167 -15.200 1.00 89.00 190 VAL A C 1
ATOM 1531 O O . VAL A 1 190 ? -3.202 17.767 -16.076 1.00 89.00 190 VAL A O 1
ATOM 1534 N N . GLU A 1 191 ? -3.640 17.448 -13.907 1.00 88.69 191 GLU A N 1
ATOM 1535 C CA . GLU A 1 191 ? -2.678 18.448 -13.425 1.00 88.69 191 GLU A CA 1
ATOM 1536 C C . GLU A 1 191 ? -1.224 18.069 -13.745 1.00 88.69 191 GLU A C 1
ATOM 15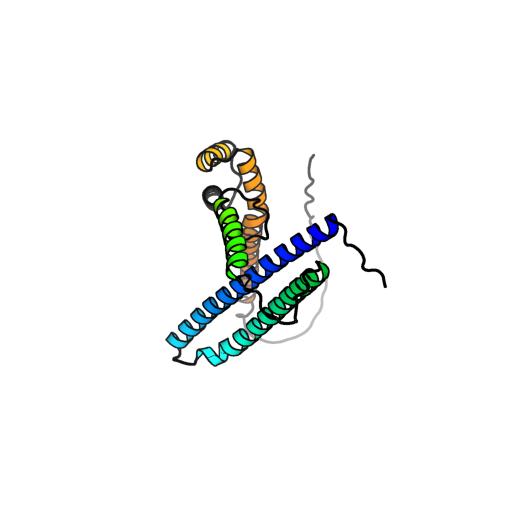38 O O . GLU A 1 191 ? -0.420 18.954 -14.027 1.00 88.69 191 GLU A O 1
ATOM 1543 N N . GLU A 1 192 ? -0.878 16.780 -13.699 1.00 83.31 192 GLU A N 1
ATOM 1544 C CA . GLU A 1 192 ? 0.432 16.271 -14.121 1.00 83.31 192 GLU A CA 1
ATOM 1545 C C . GLU A 1 192 ? 0.641 16.467 -15.626 1.00 83.31 192 GLU A C 1
ATOM 1547 O O . GLU A 1 192 ? 1.625 17.099 -16.006 1.00 83.31 192 GLU A O 1
ATOM 1552 N N . MET A 1 193 ? -0.322 16.060 -16.463 1.00 82.69 193 MET A N 1
ATOM 1553 C CA . MET A 1 193 ? -0.260 16.266 -17.919 1.00 82.69 193 MET A CA 1
ATOM 1554 C C . MET A 1 193 ? -0.095 17.749 -18.297 1.00 82.69 193 MET A C 1
ATOM 1556 O O . MET A 1 193 ? 0.785 18.088 -19.084 1.00 82.69 193 MET A O 1
ATOM 1560 N N . TYR A 1 194 ? -0.871 18.659 -17.691 1.00 83.19 194 TYR A N 1
ATOM 1561 C CA . TYR A 1 194 ? -0.743 20.099 -17.963 1.00 83.19 194 TYR A CA 1
ATOM 1562 C C . TYR A 1 194 ? 0.596 20.686 -17.491 1.00 83.19 194 TYR A C 1
ATOM 1564 O O . TYR A 1 194 ? 1.141 21.587 -18.128 1.00 83.19 194 TYR A O 1
ATOM 1572 N N . LYS A 1 195 ? 1.151 20.205 -16.370 1.00 77.94 195 LYS A N 1
ATOM 1573 C CA . LYS A 1 195 ? 2.476 20.644 -15.893 1.00 77.94 195 LYS A CA 1
ATOM 1574 C C . LYS A 1 195 ? 3.599 20.172 -16.808 1.00 77.94 195 LYS A C 1
ATOM 1576 O O . LYS A 1 195 ? 4.586 20.888 -16.959 1.00 77.94 195 LYS A O 1
ATOM 1581 N N . GLU A 1 196 ? 3.471 18.977 -17.373 1.00 73.56 196 GLU A N 1
ATOM 1582 C CA . GLU A 1 196 ? 4.419 18.440 -18.349 1.00 73.56 196 GLU A CA 1
ATOM 1583 C C . GLU A 1 196 ? 4.383 19.239 -19.658 1.00 73.56 196 GLU A C 1
ATOM 1585 O O . GLU A 1 196 ? 5.444 19.607 -20.160 1.00 73.56 196 GLU A O 1
ATOM 1590 N N . GLU A 1 197 ? 3.195 19.615 -20.145 1.00 72.50 197 GLU A N 1
ATOM 1591 C CA . GLU A 1 197 ? 3.050 20.493 -21.319 1.00 72.50 197 GLU A CA 1
ATOM 1592 C C . GLU A 1 197 ? 3.669 21.885 -21.093 1.00 72.50 197 GLU A C 1
ATOM 1594 O O . GLU A 1 197 ? 4.423 22.366 -21.937 1.00 72.50 197 GLU A O 1
ATOM 1599 N N . MET A 1 198 ? 3.452 22.507 -19.927 1.00 60.84 198 MET A N 1
ATOM 1600 C CA . MET A 1 198 ? 4.029 23.825 -19.609 1.00 60.84 198 MET A CA 1
ATOM 1601 C C . MET A 1 198 ? 5.557 23.792 -19.418 1.00 60.84 198 MET A C 1
ATOM 1603 O O . MET A 1 198 ? 6.246 24.727 -19.818 1.00 60.84 198 MET A O 1
ATOM 1607 N N . LYS A 1 199 ? 6.117 22.706 -18.865 1.00 59.19 199 LYS A N 1
ATOM 1608 C CA . LYS A 1 199 ? 7.579 22.520 -18.761 1.00 59.19 199 LYS A CA 1
ATOM 1609 C C . LYS A 1 199 ? 8.244 22.228 -20.107 1.00 59.19 199 LYS A C 1
ATOM 1611 O O . LYS A 1 199 ? 9.405 22.582 -20.295 1.00 59.19 199 LYS A O 1
ATOM 1616 N N . GLY A 1 200 ? 7.528 21.596 -21.036 1.00 50.50 200 GLY A N 1
ATOM 1617 C CA . GLY A 1 200 ? 7.991 21.408 -22.412 1.00 50.50 200 GLY A CA 1
ATOM 1618 C C . GLY A 1 200 ? 8.117 22.726 -23.183 1.00 50.50 200 GLY A C 1
ATOM 1619 O O . GLY A 1 200 ? 8.967 22.840 -24.062 1.00 50.50 200 GLY A O 1
ATOM 1620 N N . GLN A 1 201 ? 7.330 23.741 -22.818 1.00 47.91 201 GLN A N 1
ATOM 1621 C CA . GLN A 1 201 ? 7.363 25.063 -23.447 1.00 47.91 201 GLN A CA 1
ATOM 1622 C C . GLN A 1 201 ? 8.502 25.959 -22.934 1.00 47.91 201 GLN A C 1
ATOM 1624 O O . GLN A 1 201 ? 9.066 26.718 -23.717 1.00 47.91 201 GLN A O 1
ATOM 1629 N N . GLU A 1 202 ? 8.930 25.813 -21.675 1.00 46.09 202 GLU A N 1
ATOM 1630 C CA . GLU A 1 202 ? 10.109 26.526 -21.144 1.00 46.09 202 GLU A CA 1
ATOM 1631 C C . GLU A 1 202 ? 11.437 26.042 -21.759 1.00 46.09 202 GLU A C 1
ATOM 1633 O O . GLU A 1 202 ? 12.403 26.798 -21.806 1.00 46.09 202 GLU A O 1
ATOM 1638 N N . HIS A 1 203 ? 11.492 24.810 -22.279 1.00 43.72 203 HIS A N 1
ATOM 1639 C CA . HIS A 1 203 ? 12.660 24.306 -23.011 1.00 43.72 203 HIS A CA 1
ATOM 1640 C C . HIS A 1 203 ? 12.687 24.717 -24.492 1.00 43.72 203 HIS A C 1
ATOM 1642 O O . HIS A 1 203 ? 13.767 24.754 -25.076 1.00 43.72 203 HIS A O 1
ATOM 1648 N N . ALA A 1 204 ? 11.543 25.064 -25.092 1.00 43.75 204 ALA A N 1
ATOM 1649 C CA . ALA A 1 204 ? 11.489 25.529 -26.480 1.00 43.75 204 ALA A CA 1
ATOM 1650 C C . ALA A 1 204 ? 11.905 27.008 -26.633 1.00 43.75 204 ALA A C 1
ATOM 1652 O O . ALA A 1 204 ? 12.456 27.377 -27.664 1.00 43.75 204 ALA A O 1
ATOM 1653 N N . ASP A 1 205 ? 11.712 27.841 -25.604 1.00 42.66 205 ASP A N 1
ATOM 1654 C CA . ASP A 1 205 ? 12.063 29.277 -25.631 1.00 42.66 205 ASP A CA 1
ATOM 1655 C C . ASP A 1 205 ? 13.564 29.554 -25.349 1.00 42.66 205 ASP A C 1
ATOM 1657 O O . ASP A 1 205 ? 14.057 30.673 -25.510 1.00 42.66 205 ASP A O 1
ATOM 1661 N N . VAL A 1 206 ? 14.325 28.533 -24.925 1.00 46.50 206 VAL A N 1
ATOM 1662 C CA . VAL A 1 206 ? 15.775 28.647 -24.658 1.00 46.50 206 VAL A CA 1
ATOM 1663 C C . VAL A 1 206 ? 16.622 28.251 -25.876 1.00 46.50 206 VAL A C 1
ATOM 1665 O O . VAL A 1 206 ? 17.714 28.796 -26.060 1.00 46.50 206 VAL A O 1
ATOM 1668 N N . ASP A 1 207 ? 16.120 27.382 -26.758 1.00 40.75 207 ASP A N 1
ATOM 1669 C CA . ASP A 1 207 ? 16.866 26.943 -27.949 1.00 40.75 207 ASP A CA 1
ATOM 1670 C C . ASP A 1 207 ? 16.864 27.972 -29.099 1.00 40.75 207 ASP A C 1
ATOM 1672 O O . ASP A 1 207 ? 17.757 27.942 -29.949 1.00 40.75 207 ASP A O 1
ATOM 1676 N N . GLU A 1 2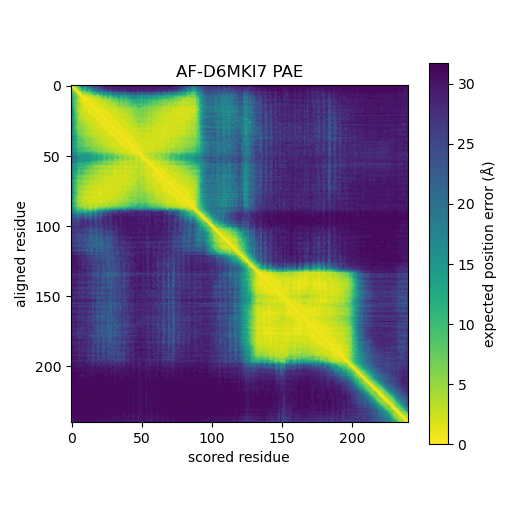08 ? 15.965 28.965 -29.092 1.00 41.31 208 GLU A N 1
ATOM 1677 C CA . GLU A 1 208 ? 15.959 30.059 -30.083 1.00 41.31 208 GLU A CA 1
ATOM 1678 C C . GLU A 1 208 ? 16.788 31.290 -29.656 1.00 41.31 208 GLU A C 1
ATOM 1680 O O . GLU A 1 208 ? 16.781 32.322 -30.322 1.00 41.31 208 GLU A O 1
ATOM 1685 N N . ARG A 1 209 ? 17.544 31.215 -28.549 1.00 44.62 209 ARG A N 1
ATOM 1686 C CA . ARG A 1 209 ? 18.439 32.313 -28.113 1.00 44.62 209 ARG A CA 1
ATOM 1687 C C . ARG A 1 209 ? 19.927 31.996 -28.212 1.00 44.62 209 ARG A C 1
ATOM 1689 O O . ARG A 1 209 ? 20.744 32.890 -28.008 1.00 44.62 209 ARG A O 1
ATOM 1696 N N . THR A 1 210 ? 20.292 30.764 -28.567 1.00 45.41 210 THR A N 1
ATOM 1697 C CA . THR A 1 210 ? 21.701 30.320 -28.562 1.00 45.41 210 THR A CA 1
ATOM 1698 C C . THR A 1 210 ? 22.307 30.185 -29.969 1.00 45.41 210 THR A C 1
ATOM 1700 O O . THR A 1 210 ? 23.497 29.916 -30.112 1.00 45.41 210 THR A O 1
ATOM 1703 N N . SER A 1 211 ? 21.530 30.464 -31.022 1.00 44.53 211 SER A N 1
ATOM 1704 C CA . SER A 1 211 ? 21.945 30.303 -32.428 1.00 44.53 211 SER A CA 1
ATOM 1705 C C . SER A 1 211 ? 21.959 31.632 -33.198 1.00 44.53 211 SER A C 1
ATOM 1707 O O . SER A 1 211 ? 21.404 31.728 -34.288 1.00 44.53 211 SER A O 1
ATOM 1709 N N . GLY A 1 212 ? 22.565 32.682 -32.633 1.00 38.00 212 GLY A N 1
ATOM 1710 C CA . GLY A 1 212 ? 22.544 34.025 -33.223 1.00 38.00 212 GLY A CA 1
ATOM 1711 C C . GLY A 1 212 ? 23.741 34.903 -32.856 1.00 38.00 212 GLY A C 1
ATOM 1712 O O . GLY A 1 212 ? 23.596 35.848 -32.099 1.00 38.00 212 GLY A O 1
ATOM 1713 N N . ALA A 1 213 ? 24.897 34.581 -33.440 1.00 35.31 213 ALA A N 1
ATOM 1714 C CA . ALA A 1 213 ? 25.960 35.506 -33.849 1.00 35.31 213 ALA A CA 1
ATOM 1715 C C . ALA A 1 213 ? 26.631 36.439 -32.809 1.00 35.31 213 ALA A C 1
ATOM 1717 O O . ALA A 1 213 ? 26.146 37.506 -32.449 1.00 35.31 213 ALA A O 1
ATOM 1718 N N . ASN A 1 214 ? 27.892 36.099 -32.518 1.00 39.31 214 ASN A N 1
ATOM 1719 C CA . ASN A 1 214 ? 28.988 37.062 -32.381 1.00 39.31 214 ASN A CA 1
ATOM 1720 C C . ASN A 1 214 ? 28.985 38.081 -33.54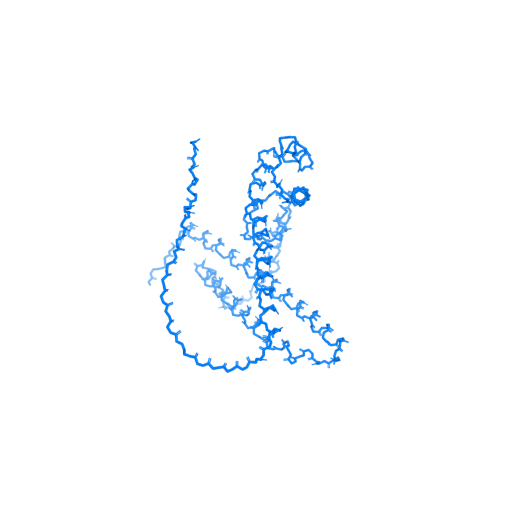0 1.00 39.31 214 ASN A C 1
ATOM 1722 O O . ASN A 1 214 ? 29.119 37.659 -34.688 1.00 39.31 214 ASN A O 1
ATOM 1726 N N . ALA A 1 215 ? 28.968 39.384 -33.234 1.00 38.84 215 ALA A N 1
ATOM 1727 C CA . ALA A 1 215 ? 29.736 40.418 -33.942 1.00 38.84 215 ALA A CA 1
ATOM 1728 C C . ALA A 1 215 ? 29.696 41.770 -33.192 1.00 38.84 215 ALA A C 1
ATOM 1730 O O . ALA A 1 215 ? 28.645 42.384 -33.072 1.00 38.84 215 ALA A O 1
ATOM 1731 N N . ASN A 1 216 ? 30.883 42.198 -32.753 1.00 33.09 216 ASN A N 1
ATOM 1732 C CA . ASN A 1 216 ? 31.439 43.559 -32.725 1.00 33.09 216 ASN A CA 1
ATOM 1733 C C . ASN A 1 216 ? 30.726 44.751 -32.044 1.00 33.09 216 ASN A C 1
ATOM 1735 O O . ASN A 1 216 ? 29.678 45.218 -32.463 1.00 33.09 216 ASN A O 1
ATOM 1739 N N . GLU A 1 217 ? 31.482 45.297 -31.082 1.00 37.34 217 GLU A N 1
ATOM 1740 C CA . GLU A 1 217 ? 31.943 46.693 -30.948 1.00 37.34 217 GLU A CA 1
ATOM 1741 C C . GLU A 1 217 ? 30.960 47.887 -30.852 1.00 37.34 217 GLU A C 1
ATOM 1743 O O . GLU A 1 217 ? 30.245 48.241 -31.779 1.00 37.34 217 GLU A O 1
ATOM 1748 N N . ASP A 1 218 ? 31.158 48.605 -29.736 1.00 31.77 218 ASP A N 1
ATOM 1749 C CA . ASP A 1 218 ? 31.397 50.056 -29.618 1.00 31.77 218 ASP A CA 1
ATOM 1750 C C . ASP A 1 218 ? 30.292 51.004 -29.088 1.00 31.77 218 ASP A C 1
ATOM 1752 O O . ASP A 1 218 ? 29.147 51.041 -29.523 1.00 31.77 218 ASP A O 1
ATOM 1756 N N . SER A 1 219 ? 30.756 51.802 -28.118 1.00 35.28 219 SER A N 1
ATOM 1757 C CA . SER A 1 219 ? 30.399 53.162 -27.694 1.00 35.28 219 SER A CA 1
ATOM 1758 C C . SER A 1 219 ? 28.950 53.608 -27.418 1.00 35.28 219 SER A C 1
ATOM 1760 O O . SER A 1 219 ? 28.145 53.888 -28.294 1.00 35.28 219 SER A O 1
ATOM 1762 N N . SER A 1 220 ? 28.725 53.886 -26.125 1.00 34.59 220 SER A N 1
ATOM 1763 C CA . SER A 1 220 ? 28.294 55.175 -25.541 1.00 34.59 220 SER A CA 1
ATOM 1764 C C . SER A 1 220 ? 27.317 56.077 -26.323 1.00 34.59 220 SER A C 1
ATOM 1766 O O . SER A 1 220 ? 27.726 56.781 -27.242 1.00 34.59 220 SER A O 1
ATOM 1768 N N . SER A 1 221 ? 26.086 56.247 -25.810 1.00 33.97 221 SER A N 1
ATOM 1769 C CA . SER A 1 221 ? 25.532 57.546 -25.345 1.00 33.97 221 SER A CA 1
ATOM 1770 C C . SER A 1 221 ? 24.002 57.539 -25.165 1.00 33.97 221 SER A C 1
ATOM 1772 O O . SER A 1 221 ? 23.261 57.112 -26.036 1.00 33.97 221 SER A O 1
ATOM 1774 N N . LYS A 1 222 ? 23.570 58.110 -24.028 1.00 34.62 222 LYS A N 1
ATOM 1775 C CA . LYS A 1 222 ? 22.366 58.939 -23.767 1.00 34.62 222 LYS A CA 1
ATOM 1776 C C . LYS A 1 222 ? 21.085 58.728 -24.606 1.00 34.62 222 LYS A C 1
ATOM 1778 O O . LYS A 1 222 ? 21.054 59.070 -25.779 1.00 34.62 222 LYS A O 1
ATOM 1783 N N . SER A 1 223 ? 19.963 58.506 -23.907 1.00 29.83 223 SER A N 1
ATOM 1784 C CA . SER A 1 223 ? 18.860 59.480 -23.678 1.00 29.83 223 SER A CA 1
ATOM 1785 C C . SER A 1 223 ? 17.450 58.851 -23.624 1.00 29.83 223 SER A C 1
ATOM 1787 O O . SER A 1 223 ? 16.989 58.220 -24.559 1.00 29.83 223 SER A O 1
ATOM 1789 N N . ASN A 1 224 ? 16.807 59.037 -22.464 1.00 28.88 224 ASN A N 1
ATOM 1790 C CA . ASN A 1 224 ? 15.443 59.524 -22.201 1.00 28.88 224 ASN A CA 1
ATOM 1791 C C . ASN A 1 224 ? 14.218 59.176 -23.098 1.00 28.88 224 ASN A C 1
ATOM 1793 O O . ASN A 1 224 ? 14.185 59.523 -24.270 1.00 28.88 224 ASN A O 1
ATOM 1797 N N . VAL A 1 225 ? 13.131 58.803 -22.382 1.00 33.66 225 VAL A N 1
ATOM 1798 C CA . VAL A 1 225 ? 11.747 59.374 -22.411 1.00 33.66 225 VAL A CA 1
ATOM 1799 C C . VAL A 1 225 ? 10.626 58.626 -23.183 1.00 33.66 225 VAL A C 1
ATOM 1801 O O . VAL A 1 225 ? 10.593 58.670 -24.401 1.00 33.66 225 VAL A O 1
ATOM 1804 N N . TYR A 1 226 ? 9.687 58.064 -22.376 1.00 30.39 226 TYR A N 1
ATOM 1805 C CA . TYR A 1 226 ? 8.198 57.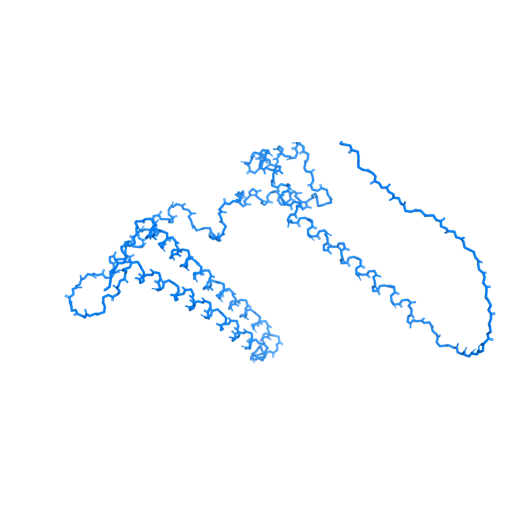893 -22.456 1.00 30.39 226 TYR A CA 1
ATOM 1806 C C . TYR A 1 226 ? 7.548 57.305 -23.743 1.00 30.39 226 TYR A C 1
ATOM 1808 O O . TYR A 1 226 ? 7.997 57.588 -24.838 1.00 30.39 226 TYR A O 1
ATOM 1816 N N . GLN A 1 227 ? 6.499 56.457 -23.737 1.00 35.56 227 GLN A N 1
ATOM 1817 C CA . GLN A 1 227 ? 5.133 56.551 -23.159 1.00 35.56 227 GLN A CA 1
ATOM 1818 C C . GLN A 1 227 ? 4.440 55.158 -23.316 1.00 35.56 227 GLN A C 1
ATOM 1820 O O . GLN A 1 227 ? 4.669 54.481 -24.310 1.00 35.56 227 GLN A O 1
ATOM 1825 N N . ASP A 1 228 ? 3.789 54.598 -22.289 1.00 32.53 228 ASP A N 1
ATOM 1826 C CA . ASP A 1 228 ? 2.324 54.595 -22.046 1.00 32.53 228 ASP A CA 1
ATOM 1827 C C . ASP A 1 228 ? 1.497 53.563 -22.846 1.00 32.53 228 ASP A C 1
ATOM 1829 O O 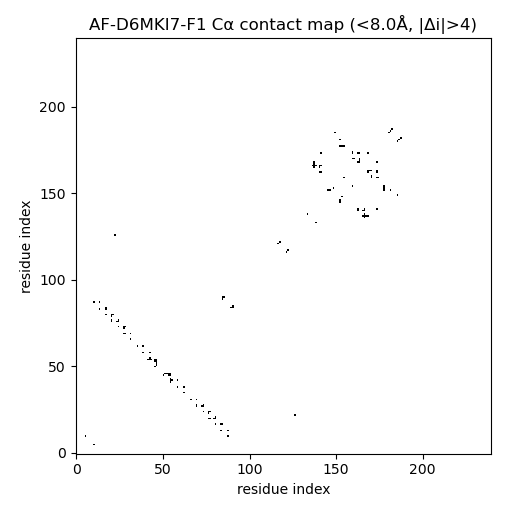. ASP A 1 228 ? 1.308 53.707 -24.050 1.00 32.53 228 ASP A O 1
ATOM 1833 N N . SER A 1 229 ? 0.977 52.532 -22.159 1.00 33.62 229 SER A N 1
ATOM 1834 C CA . SER A 1 229 ? -0.453 52.145 -22.176 1.00 33.62 229 SER A CA 1
ATOM 1835 C C . SER A 1 229 ? -0.728 50.940 -21.254 1.00 33.62 229 SER A C 1
ATOM 1837 O O . SER A 1 229 ? -0.348 49.802 -21.518 1.00 33.62 229 SER A O 1
ATOM 1839 N N . ASN A 1 230 ? -1.428 51.208 -20.150 1.00 42.72 230 ASN A N 1
ATOM 1840 C CA . ASN A 1 230 ? -2.163 50.223 -19.347 1.00 42.72 230 ASN A CA 1
ATOM 1841 C C . ASN A 1 230 ? -3.448 49.815 -20.101 1.00 42.72 230 ASN A C 1
ATOM 1843 O O . ASN A 1 230 ? -4.078 50.686 -20.706 1.00 42.72 230 ASN A O 1
ATOM 1847 N N . PRO A 1 231 ? -3.888 48.543 -20.036 1.00 44.81 231 PRO A N 1
ATOM 1848 C CA . PRO A 1 231 ? -5.138 48.308 -19.308 1.00 44.81 231 PRO A CA 1
ATOM 1849 C C . PRO A 1 231 ? -5.211 46.961 -18.552 1.00 44.81 231 PRO A C 1
ATOM 1851 O O . PRO A 1 231 ? -5.111 45.882 -19.121 1.00 44.81 231 PRO A O 1
ATOM 1854 N N . GLN A 1 232 ? -5.504 47.075 -17.255 1.00 35.19 232 GLN A N 1
ATOM 1855 C CA . GLN A 1 232 ? -6.665 46.484 -16.566 1.00 35.19 232 GLN A CA 1
ATOM 1856 C C . GLN A 1 232 ? -6.830 44.945 -16.553 1.00 35.19 232 GLN A C 1
ATOM 1858 O O . GLN A 1 232 ? -7.222 44.305 -17.524 1.00 35.19 232 GLN A O 1
ATOM 1863 N N . ALA A 1 233 ? -6.654 44.371 -15.357 1.00 49.69 233 ALA A N 1
ATOM 1864 C CA . ALA A 1 233 ? -6.991 42.990 -15.015 1.00 49.69 233 ALA A CA 1
ATOM 1865 C C . ALA A 1 233 ? -8.518 42.749 -14.964 1.00 49.69 233 ALA A C 1
ATOM 1867 O O . ALA A 1 233 ? -9.244 43.609 -14.452 1.00 49.69 233 ALA A O 1
ATOM 1868 N N . PRO A 1 234 ? -9.030 41.577 -15.390 1.00 44.31 234 PRO A N 1
ATOM 1869 C CA . PRO A 1 234 ? -10.432 41.238 -15.205 1.00 44.31 234 PRO A CA 1
ATOM 1870 C C . PRO A 1 234 ? -10.667 40.595 -13.831 1.00 44.31 234 PRO A C 1
ATOM 1872 O O . PRO A 1 234 ? -10.146 39.529 -13.507 1.00 44.31 234 PRO A O 1
ATOM 1875 N N . ILE A 1 235 ? -11.511 41.254 -13.038 1.00 49.34 235 ILE A N 1
ATOM 1876 C CA . ILE A 1 235 ? -12.246 40.662 -11.917 1.00 49.34 235 ILE A CA 1
ATOM 1877 C C . ILE A 1 235 ? -13.389 39.830 -12.510 1.00 49.34 235 ILE A C 1
ATOM 1879 O O . ILE A 1 235 ? -14.179 40.359 -13.291 1.00 49.34 235 ILE A O 1
ATOM 1883 N N . ILE A 1 236 ? -13.523 38.559 -12.115 1.00 42.00 236 ILE A N 1
ATOM 1884 C CA . ILE A 1 236 ? -14.747 37.780 -12.357 1.00 42.00 236 ILE A CA 1
ATOM 1885 C C . ILE A 1 236 ? -15.365 37.377 -11.017 1.00 42.00 236 ILE A C 1
ATOM 1887 O O . ILE A 1 236 ? -14.827 36.579 -10.251 1.00 42.00 236 ILE A O 1
ATOM 1891 N N . THR A 1 237 ? -16.514 37.999 -10.776 1.00 49.88 237 THR A N 1
ATOM 1892 C CA . THR A 1 237 ? -17.474 37.843 -9.683 1.00 49.88 237 THR A CA 1
ATOM 1893 C C . THR A 1 237 ? -18.205 36.496 -9.746 1.00 49.88 237 THR A C 1
ATOM 1895 O O . THR A 1 237 ? -18.573 36.035 -10.825 1.00 49.88 237 THR A O 1
ATOM 1898 N N . ILE A 1 238 ? -18.477 35.901 -8.581 1.00 42.72 238 ILE A N 1
ATOM 1899 C CA . ILE A 1 238 ? -19.332 34.713 -8.403 1.00 42.72 238 ILE A CA 1
ATOM 1900 C C . ILE A 1 238 ? -20.763 35.183 -8.058 1.00 42.72 238 ILE A C 1
ATOM 1902 O O . ILE A 1 238 ? -20.905 35.914 -7.075 1.00 42.72 238 ILE A O 1
ATOM 1906 N N . PRO A 1 239 ? -21.815 34.807 -8.815 1.00 59.19 239 PRO A N 1
ATOM 1907 C CA . PRO A 1 239 ? -23.215 35.019 -8.428 1.00 59.19 239 PRO A CA 1
ATOM 1908 C C . PRO A 1 239 ? -23.802 33.805 -7.659 1.00 59.19 239 PRO A C 1
ATOM 1910 O O . PRO A 1 239 ? -23.191 32.734 -7.685 1.00 59.19 239 PRO A O 1
ATOM 1913 N N . PRO A 1 240 ? -24.931 33.995 -6.938 1.00 58.59 240 PRO A N 1
ATOM 1914 C CA . PRO A 1 240 ? -25.272 33.280 -5.698 1.00 58.59 240 PRO A CA 1
ATOM 1915 C C . PRO A 1 240 ? -25.723 31.824 -5.851 1.00 58.59 240 PRO A C 1
ATOM 1917 O O . PRO A 1 240 ? -26.326 31.477 -6.892 1.00 58.59 240 PRO A O 1
#

Solvent-accessible surface area (backbone atoms only — not comparable to full-atom values): 14876 Å² total; per-residue (Å²): 133,85,80,80,79,74,49,74,66,56,51,50,50,49,50,53,52,42,52,52,44,52,54,53,47,53,51,53,52,53,51,51,52,51,50,53,52,54,50,48,51,53,38,53,55,37,22,72,76,68,36,83,71,54,33,49,86,73,44,50,64,56,54,53,53,52,52,49,52,54,48,54,53,47,52,53,45,51,50,50,43,53,53,49,39,52,73,71,66,59,69,79,82,83,73,91,77,94,71,94,73,58,71,62,57,60,52,49,52,52,48,51,53,52,51,57,47,51,75,70,66,68,87,60,93,67,88,89,50,79,92,84,66,75,57,67,74,34,47,53,57,54,51,51,53,41,61,77,30,57,94,62,69,69,78,49,76,68,48,36,50,52,50,16,67,77,43,76,44,52,52,64,58,51,53,54,46,47,59,50,43,42,64,72,50,48,46,57,54,50,54,49,53,54,52,52,55,56,54,55,50,64,58,58,69,55,66,79,69,76,81,73,76,92,78,83,88,85,80,90,81,91,82,87,84,90,83,92,84,87,81,84,85,85,84,84,86,85,82,138

pLDDT: mean 73.46, std 23.17, range [28.88, 97.81]

Organism: NCBI:txid272140

Foldseek 3Di:
DDDDPDDPVRLVVLVVVLVVLVVVLVVLVVVLVVVVVVLVVVQVVQCVVPNPPRCCVPCVVVNVVVVVVSVVSNVVSVVSSVVSCVVSVVDPPDDDDDDCPDPVVVVVVVVVVVVVVVVVVPPDPDPPDDPPDQPPQLVVLLVVLCVVCLVHLDDDPVRLVVSCVRNVHDSVVSNVCSVVCCVPPRVVVVVVVVVVVVVVVVVVVV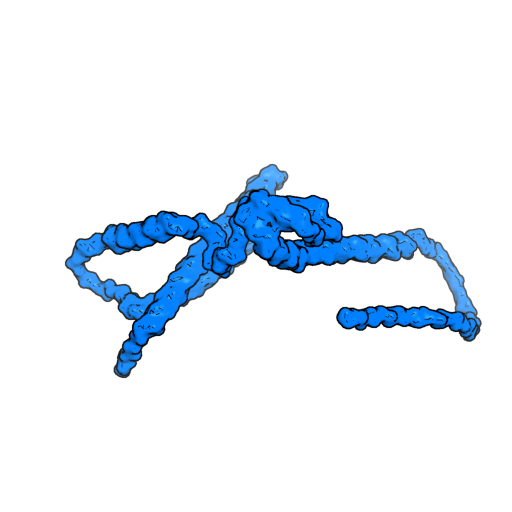VVPPPDDDDDDDDDDDDDDDDDDDDDDDDDDDDD

InterPro domains:
  IPR001356 Homeodomain [PS50071] (125-188)
  IPR001356 Homeodomain [SM00389] (128-192)
  IPR001356 Homeodomain [cd00086] (128-189)
  IPR006563 POX domain [PF07526] (5-78)
  IPR006563 POX domain [SM00574] (1-79)
  IPR008422 KN homeodomain [PF05920] (145-184)
  IPR009057 Homedomain-like superfamily [SSF46689] (129-195)
  IPR050224 Three Amino acid Loop Extension (TALE) homeobox [PTHR11850] (11-218)

Sequence (240 aa):
ARGVELTISERQELQMKKAKLVNMLDEVIQRYQQYRQQMQVVVSSFEAAAGSGSAKSYTSLALQTISKQFRSLRDAIMGKIRAIAKSLGEEEFVGGTNSKGSRLQFVDQQVRQQKALQQLGMIHHNAWRPQRGLPERSVSVLRAWLFEHFLHPYPKDSDKKMLAKQTGLTRSQVSNWFINARVRLWKPMVEEMYKEEMKGQEHADVDERTSGANANEDSSSKSNVYQDSNPQAPIITIPP

Nearest PDB structures (foldseek):
  4xrm-assembly1_A  TM=9.600E-01  e=1.443E-04  Homo sapiens
  4xrm-assembly1_B  TM=9.104E-01  e=1.612E-04  Homo sapiens
  6fqp-assembly1_B  TM=8.990E-01  e=3.697E-04  Homo sapiens
  4uus-assembly2_F  TM=8.377E-01  e=7.337E-03  Drosophila melanogaster